Protein AF-A0A7E5VSE9-F1 (afdb_monomer_lite)

Radius of gyration: 26.85 Å; chains: 1; bounding box: 105×24×63 Å

Secondary structure (DSSP, 8-state):
------SHHHHHHHHHHHHHHHHHHHHHHHHHHHHHHHHHHHHHHHHHHHHHHHHHHHHHHHHHHHHHH--HHHHHHHIIIIIIHHHHHHHT-TTSTTTTTS-HHHHHHHHHHHHHHHHHHHHHHHHHHHHHH-S--SHHHHHHHHHHHHHHHHHHHHHHHHTT-HHHHHHHHHHHHHHHHHHHHHHHHHHTSHHHHHHH-HHHHHHHHHHHHHHHHHHHHHHHHHHHTT-

Structure (mmCIF, N/CA/C/O backbone):
data_AF-A0A7E5VSE9-F1
#
_entry.id   AF-A0A7E5VSE9-F1
#
loop_
_atom_site.group_PDB
_atom_site.id
_atom_site.type_symbol
_atom_site.label_atom_id
_atom_site.label_alt_id
_atom_site.label_comp_id
_atom_site.label_asym_id
_atom_site.label_entity_id
_atom_site.label_seq_id
_atom_site.pdbx_PDB_ins_code
_atom_site.Cartn_x
_atom_site.Cartn_y
_atom_site.Cartn_z
_atom_site.occupancy
_atom_site.B_iso_or_equiv
_atom_site.auth_seq_id
_atom_site.auth_comp_id
_atom_site.auth_asym_id
_atom_site.auth_atom_id
_atom_site.pdbx_PDB_model_num
ATOM 1 N N . MET A 1 1 ? 81.895 -3.259 -37.935 1.00 45.94 1 MET A N 1
ATOM 2 C CA . MET A 1 1 ? 80.778 -3.042 -38.880 1.00 45.94 1 MET A CA 1
ATOM 3 C C . MET A 1 1 ? 79.471 -3.304 -38.137 1.00 45.94 1 MET A C 1
ATOM 5 O O . MET A 1 1 ? 78.978 -4.419 -38.101 1.00 45.94 1 MET A O 1
ATOM 9 N N . PHE A 1 2 ? 79.001 -2.289 -37.413 1.00 57.91 2 PHE A N 1
ATOM 10 C CA . PHE A 1 2 ? 77.783 -2.307 -36.596 1.00 57.91 2 PHE A CA 1
ATOM 11 C C . PHE A 1 2 ? 76.708 -1.483 -37.316 1.00 57.91 2 PHE A C 1
ATOM 13 O O . PHE A 1 2 ? 77.057 -0.505 -37.970 1.00 57.91 2 PHE A O 1
ATOM 20 N N . ARG A 1 3 ? 75.431 -1.815 -37.078 1.00 57.34 3 ARG A N 1
ATOM 21 C CA . ARG A 1 3 ? 74.191 -1.164 -37.568 1.00 57.34 3 ARG A CA 1
ATOM 22 C C . ARG A 1 3 ? 73.660 -1.676 -38.906 1.00 57.34 3 ARG A C 1
ATOM 24 O O . ARG A 1 3 ? 73.905 -1.054 -39.922 1.00 57.34 3 ARG A O 1
ATOM 31 N N . VAL A 1 4 ? 72.781 -2.677 -38.849 1.00 53.53 4 VAL A N 1
ATOM 32 C CA . VAL A 1 4 ? 71.435 -2.599 -39.456 1.00 53.53 4 VAL A CA 1
ATOM 33 C C . VAL A 1 4 ? 70.508 -3.508 -38.645 1.00 53.53 4 VAL A C 1
ATOM 35 O O . VAL A 1 4 ? 70.163 -4.615 -39.034 1.00 53.53 4 VAL A O 1
ATOM 38 N N . LEU A 1 5 ? 70.104 -3.051 -37.468 1.00 60.00 5 LEU A N 1
ATOM 39 C CA . LEU A 1 5 ? 68.879 -3.539 -36.853 1.00 60.00 5 LEU A CA 1
ATOM 40 C C . LEU A 1 5 ? 68.049 -2.313 -36.516 1.00 60.00 5 LEU A C 1
ATOM 42 O O . LEU A 1 5 ? 68.580 -1.277 -36.121 1.00 60.00 5 LEU A O 1
ATOM 46 N N . ASN A 1 6 ? 66.737 -2.511 -36.570 1.00 65.81 6 ASN A N 1
ATOM 47 C CA . ASN A 1 6 ? 65.799 -1.830 -35.686 1.00 65.81 6 ASN A CA 1
ATOM 48 C C . ASN A 1 6 ? 65.055 -0.597 -36.227 1.00 65.81 6 ASN A C 1
ATOM 50 O O . ASN A 1 6 ? 65.011 0.445 -35.583 1.00 65.81 6 ASN A O 1
ATOM 54 N N . HIS A 1 7 ? 64.353 -0.750 -37.355 1.00 59.03 7 HIS A N 1
ATOM 55 C CA . HIS A 1 7 ? 63.239 0.157 -37.689 1.00 59.03 7 HIS A CA 1
ATOM 56 C C . HIS A 1 7 ? 61.867 -0.536 -37.781 1.00 59.03 7 HIS A C 1
ATOM 58 O O . HIS A 1 7 ? 60.826 0.120 -37.670 1.00 59.03 7 HIS A O 1
ATOM 64 N N . ARG A 1 8 ? 61.832 -1.865 -37.964 1.00 61.62 8 ARG A N 1
ATOM 65 C CA . ARG A 1 8 ? 60.593 -2.661 -37.861 1.00 61.62 8 ARG A CA 1
ATOM 66 C C . ARG A 1 8 ? 60.244 -2.987 -36.408 1.00 61.62 8 ARG A C 1
ATOM 68 O O . ARG A 1 8 ? 59.136 -2.670 -35.999 1.00 61.62 8 ARG A O 1
ATOM 75 N N . GLY A 1 9 ? 61.201 -3.486 -35.621 1.00 65.94 9 GLY A N 1
ATOM 76 C CA . GLY A 1 9 ? 60.973 -3.832 -34.210 1.00 65.94 9 GLY A CA 1
ATOM 77 C C . GLY A 1 9 ? 60.509 -2.643 -33.362 1.00 65.94 9 GLY A C 1
ATOM 78 O O . GLY A 1 9 ? 59.528 -2.745 -32.633 1.00 65.94 9 GLY A O 1
ATOM 79 N N . ARG A 1 10 ? 61.129 -1.466 -33.535 1.00 66.12 10 ARG A N 1
ATOM 80 C CA . ARG A 1 10 ? 60.744 -0.249 -32.798 1.00 66.12 10 ARG A CA 1
ATOM 81 C C . ARG A 1 10 ? 59.288 0.188 -33.058 1.00 66.12 10 ARG A C 1
ATOM 83 O O . ARG A 1 10 ? 58.597 0.572 -32.120 1.00 66.12 10 ARG A O 1
ATOM 90 N N . ARG A 1 11 ? 58.786 0.033 -34.293 1.00 69.25 11 ARG A N 1
ATOM 91 C CA . ARG A 1 11 ? 57.391 0.363 -34.654 1.00 69.25 11 ARG A CA 1
ATOM 92 C C . ARG A 1 11 ? 56.366 -0.607 -34.071 1.00 69.25 11 ARG A C 1
ATOM 94 O O . ARG A 1 11 ? 55.215 -0.231 -33.874 1.00 69.25 11 ARG A O 1
ATOM 101 N N . GLU A 1 12 ? 56.758 -1.847 -33.821 1.00 72.06 12 GLU A N 1
ATOM 102 C CA . GLU A 1 12 ? 55.875 -2.857 -33.242 1.00 72.06 12 GLU A CA 1
ATOM 103 C C . GLU A 1 12 ? 55.762 -2.687 -31.724 1.00 72.06 12 GLU A C 1
ATOM 105 O O . GLU A 1 12 ? 54.657 -2.686 -31.181 1.00 72.06 12 GLU A O 1
ATOM 110 N N . VAL A 1 13 ? 56.882 -2.387 -31.061 1.00 73.19 13 VAL A N 1
ATOM 111 C CA . VAL A 1 13 ? 56.915 -2.076 -29.625 1.00 73.19 13 VAL A CA 1
ATOM 112 C C . VAL A 1 13 ? 56.088 -0.826 -29.301 1.00 73.19 13 VAL A C 1
ATOM 114 O O . VAL A 1 13 ? 55.310 -0.842 -28.347 1.00 73.19 13 VAL A O 1
ATOM 117 N N . GLU A 1 14 ? 56.168 0.236 -30.108 1.00 71.62 14 GLU A N 1
ATOM 118 C CA . GLU A 1 14 ? 55.341 1.441 -29.914 1.00 71.62 14 GLU A CA 1
ATOM 119 C C . GLU A 1 14 ? 53.843 1.176 -30.120 1.00 71.62 14 GLU A C 1
ATOM 121 O O . GLU A 1 14 ? 53.012 1.720 -29.390 1.00 71.62 14 GLU A O 1
ATOM 126 N N . ARG A 1 15 ? 53.485 0.283 -31.051 1.00 72.75 15 ARG A N 1
ATOM 127 C CA . ARG A 1 15 ? 52.089 -0.088 -31.331 1.00 72.75 15 ARG A CA 1
ATOM 128 C C . ARG A 1 15 ? 51.476 -0.948 -30.221 1.00 72.75 15 ARG A C 1
ATOM 130 O O . ARG A 1 15 ? 50.290 -0.821 -29.924 1.00 72.75 15 ARG A O 1
ATOM 137 N N . VAL A 1 16 ? 52.275 -1.807 -29.588 1.00 71.19 16 VAL A N 1
ATOM 138 C CA . VAL A 1 16 ? 51.854 -2.580 -28.408 1.00 71.19 16 VAL A CA 1
ATOM 139 C C . VAL A 1 16 ? 51.744 -1.668 -27.185 1.00 71.19 16 VAL A C 1
ATOM 141 O O . VAL A 1 16 ? 50.762 -1.746 -26.445 1.00 71.19 16 VAL A O 1
ATOM 144 N N . ARG A 1 17 ? 52.693 -0.739 -27.007 1.00 69.62 17 ARG A N 1
ATOM 145 C CA . ARG A 1 17 ? 52.679 0.228 -25.901 1.00 69.62 17 ARG A CA 1
ATOM 146 C C . ARG A 1 17 ? 51.462 1.154 -25.957 1.00 69.62 17 ARG A C 1
ATOM 148 O O . ARG A 1 17 ? 50.850 1.372 -24.917 1.00 69.62 17 ARG A O 1
ATOM 155 N N . SER A 1 18 ? 51.073 1.629 -27.145 1.00 65.56 18 SER A N 1
ATOM 156 C CA . SER A 1 18 ? 49.895 2.494 -27.317 1.00 65.56 18 SER A CA 1
ATOM 157 C C . SER A 1 18 ? 48.564 1.767 -27.079 1.00 65.56 18 SER A C 1
ATOM 159 O O . SER A 1 18 ? 47.638 2.343 -26.505 1.00 65.56 18 SER A O 1
ATOM 161 N N . ARG A 1 19 ? 48.468 0.476 -27.436 1.00 62.44 19 ARG A N 1
ATOM 162 C CA . ARG A 1 19 ? 47.299 -0.361 -27.104 1.00 62.44 19 ARG A CA 1
ATOM 163 C C . ARG A 1 19 ? 47.186 -0.617 -25.603 1.00 62.44 19 ARG A C 1
ATOM 165 O O . ARG A 1 19 ? 46.092 -0.533 -25.051 1.00 62.44 19 ARG A O 1
ATOM 172 N N . LEU A 1 20 ? 48.308 -0.882 -24.935 1.00 56.84 20 LEU A N 1
ATOM 173 C CA . LEU A 1 20 ? 48.331 -1.117 -23.491 1.00 56.84 20 LEU A CA 1
ATOM 174 C C . LEU A 1 20 ? 48.032 0.156 -22.686 1.00 56.84 20 LEU A C 1
ATOM 176 O O . LEU A 1 20 ? 47.340 0.074 -21.672 1.00 56.84 20 LEU A O 1
ATOM 180 N N . SER A 1 21 ? 48.480 1.333 -23.138 1.00 58.09 21 SER A N 1
ATOM 181 C CA . SER A 1 21 ? 48.149 2.604 -22.477 1.00 58.09 21 SER A CA 1
ATOM 182 C C . SER A 1 21 ? 46.674 2.989 -22.641 1.00 58.09 21 SER A C 1
ATOM 184 O O . SER A 1 21 ? 46.074 3.474 -21.683 1.00 58.09 21 SER A O 1
ATOM 186 N N . GLY A 1 22 ? 46.056 2.701 -23.795 1.00 54.34 22 GLY A N 1
ATOM 187 C CA . GLY A 1 22 ? 44.609 2.877 -23.997 1.00 54.34 22 GLY A CA 1
ATOM 188 C C . GLY A 1 22 ? 43.754 1.931 -23.143 1.00 54.34 22 GLY A C 1
ATOM 189 O O . GLY A 1 22 ? 42.770 2.357 -22.539 1.00 54.34 22 GLY A O 1
ATOM 190 N N . PHE A 1 23 ? 44.166 0.666 -23.010 1.00 47.50 23 PHE A N 1
ATOM 191 C CA . PHE A 1 23 ? 43.466 -0.322 -22.178 1.00 47.50 23 PHE A CA 1
ATOM 192 C C . PHE A 1 23 ? 43.520 0.030 -20.680 1.00 47.50 23 PHE A C 1
ATOM 194 O O . PHE A 1 23 ? 42.552 -0.179 -19.950 1.00 47.50 23 PHE A O 1
ATOM 201 N N . ARG A 1 24 ? 44.628 0.628 -20.216 1.00 46.41 24 ARG A N 1
ATOM 202 C CA . ARG A 1 24 ? 44.789 1.025 -18.808 1.00 46.41 24 ARG A CA 1
ATOM 203 C C . ARG A 1 24 ? 43.873 2.182 -18.407 1.00 46.41 24 ARG A C 1
ATOM 205 O O . ARG A 1 24 ? 43.320 2.124 -17.320 1.00 46.41 24 ARG A O 1
ATOM 212 N N . LEU A 1 25 ? 43.677 3.178 -19.275 1.00 52.62 25 LEU A N 1
ATOM 213 C CA . LEU A 1 25 ? 42.812 4.341 -19.006 1.00 52.62 25 LEU A CA 1
ATOM 214 C C . LEU A 1 25 ? 41.307 4.018 -19.117 1.00 52.62 25 LEU A C 1
ATOM 216 O O . LEU A 1 25 ? 40.493 4.581 -18.382 1.00 52.62 25 LEU A O 1
ATOM 220 N N . SER A 1 26 ? 40.932 3.067 -19.982 1.00 50.22 26 SER A N 1
ATOM 221 C CA . SER A 1 26 ? 39.554 2.556 -20.065 1.00 50.22 26 SER A CA 1
ATOM 222 C C . SER A 1 26 ? 39.143 1.778 -18.809 1.00 50.22 26 SER A C 1
ATOM 224 O O . SER A 1 26 ? 37.997 1.867 -18.374 1.00 50.22 26 SER A O 1
ATOM 226 N N . ASN A 1 27 ? 40.071 1.036 -18.195 1.00 46.19 27 ASN A N 1
ATOM 227 C CA . ASN A 1 27 ? 39.761 0.241 -17.007 1.00 46.19 27 ASN A CA 1
ATOM 228 C C . ASN A 1 27 ? 39.652 1.086 -15.731 1.00 46.19 27 ASN A C 1
ATOM 230 O O . ASN A 1 27 ? 38.774 0.808 -14.920 1.00 46.19 27 ASN A O 1
ATOM 234 N N . SER A 1 28 ? 40.463 2.135 -15.544 1.00 48.34 28 SER A N 1
ATOM 235 C CA . SER A 1 28 ? 40.342 2.997 -14.353 1.00 48.34 28 SER A CA 1
ATOM 236 C C . SER A 1 28 ? 39.002 3.733 -14.321 1.00 48.34 28 SER A C 1
ATOM 238 O O . SER A 1 28 ? 38.336 3.735 -13.291 1.00 48.34 28 SER A O 1
ATOM 240 N N . SER A 1 29 ? 38.555 4.269 -15.462 1.00 52.03 29 SER A N 1
ATOM 241 C CA . SER A 1 29 ? 37.250 4.939 -15.565 1.00 52.03 29 SER A CA 1
ATOM 242 C C . SER A 1 29 ? 36.064 3.972 -15.436 1.00 52.03 29 SER A C 1
ATOM 244 O O . SER A 1 29 ? 35.052 4.334 -14.838 1.00 52.03 29 SER A O 1
ATOM 246 N N . GLN A 1 30 ? 36.173 2.720 -15.905 1.00 49.97 30 GLN A N 1
ATOM 247 C CA . GLN A 1 30 ? 35.151 1.695 -15.640 1.00 49.97 30 GLN A CA 1
ATOM 248 C C . GLN A 1 30 ? 35.092 1.269 -14.167 1.00 49.97 30 GLN A C 1
ATOM 250 O O . GLN A 1 30 ? 33.995 1.051 -13.653 1.00 49.97 30 GLN A O 1
ATOM 255 N N . ILE A 1 31 ? 36.233 1.164 -13.480 1.00 53.84 31 ILE A N 1
ATOM 256 C CA . ILE A 1 31 ? 36.288 0.776 -12.062 1.00 53.84 31 ILE A CA 1
ATOM 257 C C . ILE A 1 31 ? 35.715 1.891 -11.172 1.00 53.84 31 ILE A C 1
ATOM 259 O O . ILE A 1 31 ? 34.904 1.610 -10.289 1.00 53.84 31 ILE A O 1
ATOM 263 N N . GLU A 1 32 ? 36.030 3.157 -11.446 1.00 54.38 32 GLU A N 1
ATOM 264 C CA . GLU A 1 32 ? 35.496 4.304 -10.692 1.00 54.38 32 GLU A CA 1
ATOM 265 C C . GLU A 1 32 ? 33.976 4.478 -10.895 1.00 54.38 32 GLU A C 1
ATOM 267 O O . GLU A 1 32 ? 33.222 4.738 -9.951 1.00 54.38 32 GLU A O 1
ATOM 272 N N . ASN A 1 33 ? 33.489 4.210 -12.112 1.00 59.44 33 ASN A N 1
ATOM 273 C CA . ASN A 1 33 ? 32.057 4.187 -12.422 1.00 59.44 33 ASN A CA 1
ATOM 274 C C . ASN A 1 33 ? 31.351 2.945 -11.827 1.00 59.44 33 ASN A C 1
ATOM 276 O O . ASN A 1 33 ? 30.169 2.996 -11.485 1.00 59.44 33 ASN A O 1
ATOM 280 N N . SER A 1 34 ? 32.076 1.834 -11.627 1.00 65.44 34 SER A N 1
ATOM 281 C CA . SER A 1 34 ? 31.538 0.629 -10.977 1.00 65.44 34 SER A CA 1
ATOM 282 C C . SER A 1 34 ? 31.297 0.823 -9.477 1.00 65.44 34 SER A C 1
ATOM 284 O O . SER A 1 34 ? 30.274 0.367 -8.966 1.00 65.44 34 SER A O 1
ATOM 286 N N . GLY A 1 35 ? 32.175 1.563 -8.784 1.00 74.94 35 GLY A N 1
ATOM 287 C CA . GLY A 1 35 ? 32.043 1.837 -7.351 1.00 74.94 35 GLY A CA 1
ATOM 288 C C . GLY A 1 35 ? 30.824 2.704 -7.033 1.00 74.94 35 GLY A C 1
ATOM 289 O O . GLY A 1 35 ? 29.982 2.331 -6.217 1.00 74.94 35 GLY A O 1
ATOM 290 N N . THR A 1 36 ? 30.664 3.829 -7.733 1.00 78.75 36 THR A N 1
ATOM 291 C CA . THR A 1 36 ? 29.507 4.727 -7.546 1.00 78.75 36 THR A CA 1
ATOM 292 C C . THR A 1 36 ? 28.179 4.050 -7.910 1.00 78.75 36 THR A C 1
ATOM 294 O O . THR A 1 36 ? 27.180 4.205 -7.199 1.00 78.75 36 THR A O 1
ATOM 297 N N . PHE A 1 37 ? 28.163 3.229 -8.966 1.00 79.69 37 PHE A N 1
ATOM 298 C CA . PHE A 1 37 ? 27.007 2.407 -9.324 1.00 79.69 37 PHE A CA 1
ATOM 299 C C . PHE A 1 37 ? 26.685 1.350 -8.256 1.00 79.69 37 PHE A C 1
ATOM 301 O O . PHE A 1 37 ? 25.507 1.135 -7.941 1.00 79.69 37 PHE A O 1
ATOM 308 N N . TYR A 1 38 ? 27.711 0.724 -7.673 1.00 83.00 38 TYR A N 1
ATOM 309 C CA . TYR A 1 38 ? 27.574 -0.268 -6.608 1.00 83.00 38 TYR A CA 1
ATOM 310 C C . TYR A 1 38 ? 26.954 0.338 -5.345 1.00 83.00 38 TYR A C 1
ATOM 312 O O . TYR A 1 38 ? 25.909 -0.142 -4.904 1.00 83.00 38 TYR A O 1
ATOM 320 N N . TYR A 1 39 ? 27.508 1.438 -4.819 1.00 85.94 39 TYR A N 1
ATOM 321 C CA . TYR A 1 39 ? 26.971 2.101 -3.622 1.00 85.94 39 TYR A CA 1
ATOM 322 C C . TYR A 1 39 ? 25.525 2.560 -3.813 1.00 85.94 39 TYR A C 1
ATOM 324 O O . TYR A 1 39 ? 24.691 2.357 -2.930 1.00 85.94 39 TYR A O 1
ATOM 332 N N . ARG A 1 40 ? 25.189 3.115 -4.986 1.00 81.94 4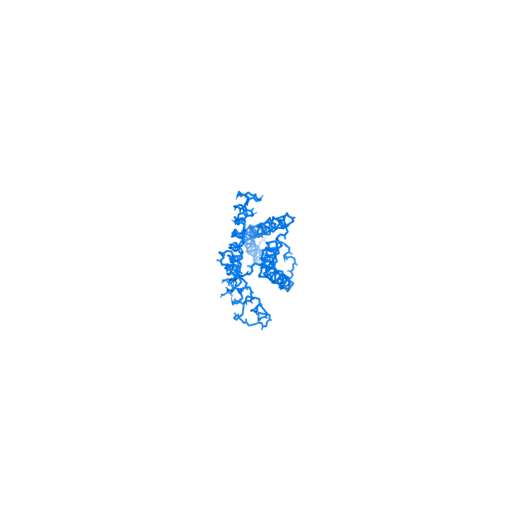0 ARG A N 1
ATOM 333 C CA . ARG A 1 40 ? 23.809 3.512 -5.299 1.00 81.94 40 ARG A CA 1
ATOM 334 C C . ARG A 1 40 ? 22.863 2.313 -5.319 1.00 81.94 40 ARG A C 1
ATOM 336 O O . ARG A 1 40 ? 21.764 2.392 -4.781 1.00 81.94 40 ARG A O 1
ATOM 343 N N . THR A 1 41 ? 23.278 1.206 -5.931 1.00 81.88 41 THR A N 1
ATOM 344 C CA . THR A 1 41 ? 22.462 -0.016 -6.005 1.00 81.88 41 THR A CA 1
ATOM 345 C C . THR A 1 41 ? 22.267 -0.633 -4.624 1.00 81.88 41 THR A C 1
ATOM 347 O O . THR A 1 41 ? 21.142 -0.997 -4.279 1.00 81.88 41 THR A O 1
ATOM 350 N N . LEU A 1 42 ? 23.326 -0.685 -3.813 1.00 86.25 42 LEU A N 1
ATOM 351 C CA . LEU A 1 42 ? 23.274 -1.150 -2.429 1.00 86.25 42 LEU A CA 1
ATOM 352 C C . LEU A 1 42 ? 22.324 -0.286 -1.592 1.00 86.25 42 LEU A C 1
ATOM 354 O O . LEU A 1 42 ? 21.428 -0.812 -0.937 1.00 86.25 42 LEU A O 1
ATOM 358 N N . PHE A 1 43 ? 22.456 1.038 -1.680 1.00 87.62 43 PHE A N 1
ATOM 359 C CA . PHE A 1 43 ? 21.594 1.974 -0.966 1.00 87.62 43 PHE A CA 1
ATOM 360 C C . PHE A 1 43 ? 20.123 1.845 -1.384 1.00 87.62 43 PHE A C 1
ATOM 362 O O . PHE A 1 43 ? 19.247 1.749 -0.529 1.00 87.62 43 PHE A O 1
ATOM 369 N N . CYS A 1 44 ? 19.835 1.753 -2.688 1.00 85.06 44 CYS A N 1
ATOM 370 C CA . CYS A 1 44 ? 18.475 1.492 -3.165 1.00 85.06 44 CYS A CA 1
ATOM 371 C C . CYS A 1 44 ? 17.936 0.135 -2.687 1.00 85.06 44 CYS A C 1
ATOM 373 O O . CYS A 1 44 ? 16.743 0.031 -2.407 1.00 85.06 44 CYS A O 1
ATOM 375 N N . SER A 1 45 ? 18.794 -0.884 -2.581 1.00 84.31 45 SER A N 1
ATOM 376 C CA . SER A 1 45 ? 18.420 -2.214 -2.080 1.00 84.31 45 SER A CA 1
ATOM 377 C C . SER A 1 45 ? 18.008 -2.155 -0.616 1.00 84.31 45 SER A C 1
ATOM 379 O O . SER A 1 45 ? 16.906 -2.587 -0.280 1.00 84.31 45 SER A O 1
ATOM 381 N N . ILE A 1 46 ? 18.824 -1.512 0.223 1.00 87.25 46 ILE A N 1
ATOM 382 C CA . ILE A 1 46 ? 18.518 -1.276 1.640 1.00 87.25 46 ILE A CA 1
ATOM 383 C C . ILE A 1 46 ? 17.216 -0.476 1.782 1.00 87.25 46 ILE A C 1
ATOM 385 O O . ILE A 1 46 ? 16.303 -0.903 2.487 1.00 87.25 46 ILE A O 1
ATOM 389 N N . LEU A 1 47 ? 17.083 0.639 1.052 1.00 86.44 47 LEU A N 1
ATOM 390 C CA . LEU A 1 47 ? 15.871 1.462 1.084 1.00 86.44 47 LEU A CA 1
ATOM 391 C C . LEU A 1 47 ? 14.617 0.701 0.651 1.00 86.44 47 LEU A C 1
ATOM 393 O O . LEU A 1 47 ? 13.546 0.950 1.193 1.00 86.44 47 LEU A O 1
ATOM 397 N N . SER A 1 48 ? 14.730 -0.230 -0.297 1.00 86.12 48 SER A N 1
ATOM 398 C CA . SER A 1 48 ? 13.589 -1.031 -0.750 1.00 86.12 48 SER A CA 1
ATOM 399 C C . SER A 1 48 ? 13.164 -2.128 0.230 1.00 86.12 48 SER A C 1
ATOM 401 O O . SER A 1 48 ? 12.022 -2.571 0.156 1.00 86.12 48 SER A O 1
ATOM 403 N N . GLY A 1 49 ? 14.041 -2.533 1.157 1.00 90.06 49 GLY A N 1
ATOM 404 C CA . GLY A 1 49 ? 13.720 -3.511 2.201 1.00 90.06 49 GLY A CA 1
ATOM 405 C C . GLY A 1 49 ? 12.897 -2.930 3.356 1.00 90.06 49 GLY A C 1
ATOM 406 O O . GLY A 1 49 ? 12.072 -3.634 3.936 1.00 90.06 49 GLY A O 1
ATOM 407 N N . PHE A 1 50 ? 13.067 -1.638 3.6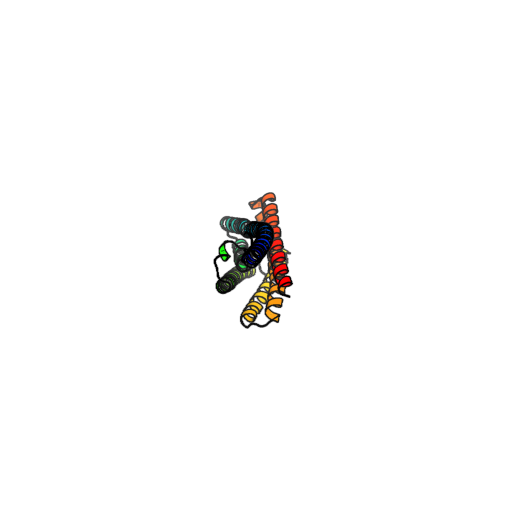65 1.00 93.25 50 PHE A N 1
ATOM 408 C CA . PHE A 1 50 ? 12.319 -0.967 4.738 1.00 93.25 50 PHE A CA 1
ATOM 409 C C . PHE A 1 50 ? 10.793 -0.993 4.548 1.00 93.25 50 PHE A C 1
ATOM 411 O O . PHE A 1 50 ? 10.103 -1.300 5.519 1.00 93.25 50 PHE A O 1
ATOM 418 N N . PRO A 1 51 ? 10.235 -0.737 3.344 1.00 94.62 51 PRO A N 1
ATOM 419 C CA . PRO A 1 51 ? 8.811 -0.904 3.086 1.00 94.62 51 PRO A CA 1
ATOM 420 C C . PRO A 1 51 ? 8.246 -2.241 3.551 1.00 94.62 51 PRO A C 1
ATOM 422 O O . PRO A 1 51 ? 7.296 -2.234 4.324 1.00 94.62 51 PRO A O 1
ATOM 425 N N . SER A 1 52 ? 8.841 -3.371 3.160 1.00 94.56 52 SER A N 1
ATOM 426 C CA . SER A 1 52 ? 8.328 -4.696 3.535 1.00 94.56 52 SER A CA 1
ATOM 427 C C . SER A 1 52 ? 8.375 -4.933 5.048 1.00 94.56 52 SER A C 1
ATOM 429 O O . SER A 1 52 ? 7.442 -5.507 5.607 1.00 94.56 52 SER A O 1
ATOM 431 N N . LEU A 1 53 ? 9.407 -4.431 5.738 1.00 96.50 53 LEU A N 1
ATOM 432 C CA . LEU A 1 53 ? 9.490 -4.483 7.205 1.00 96.50 53 LEU A CA 1
ATOM 433 C C . LEU A 1 53 ? 8.371 -3.672 7.874 1.00 96.50 53 LEU A C 1
ATOM 435 O O . LEU A 1 53 ? 7.693 -4.162 8.777 1.00 96.50 53 LEU A O 1
ATOM 439 N N . PHE A 1 54 ? 8.158 -2.439 7.419 1.00 97.81 54 PHE A N 1
ATOM 440 C CA . PHE A 1 54 ? 7.147 -1.536 7.968 1.00 97.81 54 PHE A CA 1
ATOM 441 C C . PHE A 1 54 ? 5.717 -1.987 7.657 1.00 97.81 54 PHE A C 1
ATOM 443 O O . PHE A 1 54 ? 4.850 -1.913 8.528 1.00 97.81 54 PHE A O 1
ATOM 450 N N . ILE A 1 55 ? 5.483 -2.529 6.459 1.00 97.56 55 ILE A N 1
ATOM 451 C CA . ILE A 1 55 ? 4.235 -3.209 6.093 1.00 97.56 55 ILE A CA 1
ATOM 452 C C . ILE A 1 55 ? 3.986 -4.370 7.054 1.00 97.56 55 ILE A C 1
ATOM 454 O O . ILE A 1 55 ? 2.900 -4.462 7.621 1.00 97.56 55 ILE A O 1
ATOM 458 N N . GLY A 1 56 ? 4.997 -5.216 7.282 1.00 97.69 56 GLY A N 1
ATOM 459 C CA . GLY A 1 56 ? 4.916 -6.335 8.216 1.00 97.69 56 GLY A CA 1
ATOM 460 C C . GLY A 1 56 ? 4.519 -5.889 9.622 1.00 97.69 56 GLY A C 1
ATOM 461 O O . GLY A 1 56 ? 3.587 -6.449 10.191 1.00 97.69 56 GLY A O 1
ATOM 462 N N . ALA A 1 57 ? 5.151 -4.838 10.154 1.00 98.19 57 ALA A N 1
ATOM 463 C CA . ALA A 1 57 ? 4.805 -4.288 11.464 1.00 98.19 57 ALA A CA 1
ATOM 464 C C . ALA A 1 57 ? 3.331 -3.841 11.534 1.00 98.19 57 ALA A C 1
ATOM 466 O O . ALA A 1 57 ? 2.595 -4.298 12.406 1.00 98.19 57 ALA A O 1
ATOM 467 N N . VAL A 1 58 ? 2.873 -3.021 10.581 1.00 98.38 58 VAL A N 1
ATOM 468 C CA . VAL A 1 58 ? 1.484 -2.523 10.540 1.00 98.38 58 VAL A CA 1
ATOM 469 C C . VAL A 1 58 ? 0.485 -3.675 10.404 1.00 98.38 58 VAL A C 1
ATOM 471 O O . VAL A 1 58 ? -0.479 -3.763 11.168 1.00 98.38 58 VAL A O 1
ATOM 474 N N . VAL A 1 59 ? 0.726 -4.596 9.469 1.00 98.25 59 VAL A N 1
ATOM 475 C CA . VAL A 1 59 ? -0.164 -5.732 9.200 1.00 98.25 59 VAL A CA 1
ATOM 476 C C . VAL A 1 59 ? -0.241 -6.654 10.413 1.00 98.25 59 VAL A C 1
ATOM 478 O O . VAL A 1 59 ? -1.344 -6.948 10.875 1.00 98.25 59 VAL A O 1
ATOM 481 N N . MET A 1 60 ? 0.895 -7.047 10.993 1.00 98.31 60 MET A N 1
ATOM 482 C CA . MET A 1 60 ? 0.910 -7.938 12.155 1.00 98.31 60 MET A CA 1
ATOM 483 C C . MET A 1 60 ? 0.235 -7.304 13.373 1.00 98.31 60 MET A C 1
ATOM 485 O O . MET A 1 60 ? -0.512 -7.995 14.067 1.00 98.31 60 MET A O 1
ATOM 489 N N . THR A 1 61 ? 0.393 -5.994 13.606 1.00 98.00 61 THR A N 1
ATOM 490 C CA . THR A 1 61 ? -0.333 -5.315 14.690 1.00 98.00 61 THR A CA 1
ATOM 491 C C . THR A 1 61 ? -1.845 -5.302 14.445 1.00 98.00 61 THR A C 1
ATOM 493 O O . THR A 1 61 ? -2.609 -5.591 15.365 1.00 98.00 61 THR A O 1
ATOM 496 N N . THR A 1 62 ? -2.309 -5.039 13.217 1.00 97.56 62 THR A N 1
ATOM 497 C CA . THR A 1 62 ? -3.756 -5.092 12.913 1.00 97.56 62 THR A CA 1
ATOM 498 C C . THR A 1 62 ? -4.339 -6.504 13.011 1.00 97.56 62 THR A C 1
ATOM 500 O O . THR A 1 62 ? -5.476 -6.671 13.453 1.00 97.56 62 THR A O 1
ATOM 503 N N . VAL A 1 63 ? -3.561 -7.536 12.674 1.00 97.75 63 VAL A N 1
ATOM 504 C CA . VAL A 1 63 ? -3.943 -8.944 12.863 1.00 97.75 63 VAL A CA 1
ATOM 505 C C . VAL A 1 63 ? -4.005 -9.301 14.352 1.00 97.75 63 VAL A C 1
ATOM 507 O O . VAL A 1 63 ? -4.964 -9.937 14.788 1.00 97.75 63 VAL A O 1
ATOM 510 N N . ALA A 1 64 ? -3.047 -8.841 15.162 1.00 98.00 64 ALA A N 1
ATOM 511 C CA . ALA A 1 64 ? -3.092 -9.012 16.615 1.00 98.00 64 ALA A CA 1
ATOM 512 C C . ALA A 1 64 ? -4.329 -8.332 17.232 1.00 98.00 64 ALA A C 1
ATOM 514 O O . ALA A 1 64 ? -5.018 -8.927 18.064 1.00 98.00 64 ALA A O 1
ATOM 515 N N . TYR A 1 65 ? -4.670 -7.125 16.765 1.00 96.81 65 TYR A N 1
ATOM 516 C CA . TYR A 1 65 ? -5.901 -6.434 17.158 1.00 96.81 65 TYR A CA 1
ATOM 517 C C . TYR A 1 65 ? -7.161 -7.236 16.802 1.00 96.81 65 TYR A C 1
ATOM 519 O O . TYR A 1 65 ? -8.105 -7.309 17.597 1.00 96.81 65 TYR A O 1
ATOM 527 N N . TYR A 1 66 ? -7.176 -7.880 15.632 1.00 96.31 66 TYR A N 1
ATOM 528 C CA . TYR A 1 66 ? -8.269 -8.765 15.238 1.00 96.31 66 TYR A CA 1
ATOM 529 C C . TYR A 1 66 ? -8.425 -9.949 16.195 1.00 96.31 66 TYR A C 1
ATOM 531 O O . TYR A 1 66 ? -9.537 -10.186 16.660 1.00 96.31 66 TYR A O 1
ATOM 539 N N . PHE A 1 67 ? -7.341 -10.642 16.556 1.00 96.12 67 PHE A N 1
ATOM 540 C CA . PHE A 1 67 ? -7.419 -11.748 17.517 1.00 96.12 67 PHE A CA 1
ATOM 541 C C . PHE A 1 67 ? -7.949 -11.309 18.887 1.00 96.12 67 PHE A C 1
ATOM 543 O O . PHE A 1 67 ? -8.623 -12.085 19.560 1.00 96.12 67 PHE A O 1
ATOM 550 N N . LYS A 1 68 ? -7.697 -10.057 19.289 1.00 95.12 68 LYS A N 1
ATOM 551 C CA . LYS A 1 68 ? -8.209 -9.508 20.549 1.00 95.12 68 LYS A CA 1
ATOM 552 C C . LYS A 1 68 ? -9.693 -9.130 20.497 1.00 95.12 68 LYS A C 1
ATOM 554 O O . LYS A 1 68 ? -10.388 -9.308 21.493 1.00 95.12 68 LYS A O 1
ATOM 559 N N . THR A 1 69 ? -10.164 -8.562 19.387 1.00 94.56 69 THR A N 1
ATOM 560 C CA . THR A 1 69 ? -11.490 -7.910 19.311 1.00 94.56 69 THR A CA 1
AT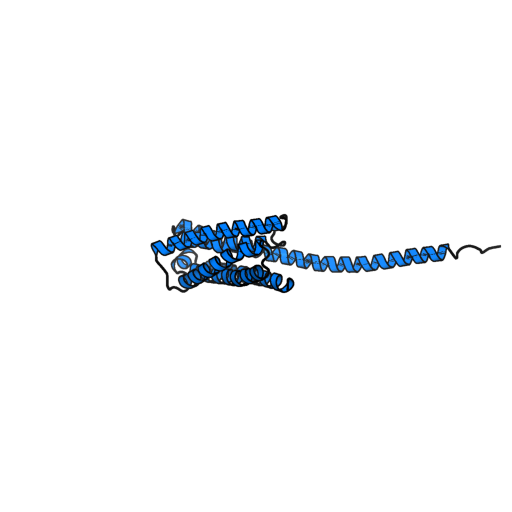OM 561 C C . THR A 1 69 ? -12.517 -8.642 18.451 1.00 94.56 69 THR A C 1
ATOM 563 O O . THR A 1 69 ? -13.700 -8.316 18.506 1.00 94.56 69 THR A O 1
ATOM 566 N N . GLY A 1 70 ? -12.089 -9.578 17.602 1.00 92.44 70 GLY A N 1
ATOM 567 C CA . GLY A 1 70 ? -12.932 -10.214 16.587 1.00 92.44 70 GLY A CA 1
ATOM 568 C C . GLY A 1 70 ? -13.352 -9.287 15.436 1.00 92.44 70 GLY A C 1
ATOM 569 O O . GLY A 1 70 ? -14.129 -9.694 14.568 1.00 92.44 70 GLY A O 1
ATOM 570 N N . LYS A 1 71 ? -12.851 -8.041 15.379 1.00 89.06 71 LYS A N 1
ATOM 571 C CA . LYS A 1 71 ? -13.177 -7.069 14.320 1.00 89.06 71 LYS A CA 1
ATOM 572 C C . LYS A 1 71 ? -12.384 -7.359 13.038 1.00 89.06 71 LYS A C 1
ATOM 574 O O . LYS A 1 71 ? -11.365 -6.731 12.759 1.00 89.06 71 LYS A O 1
ATOM 579 N N . GLY A 1 72 ? -12.866 -8.320 12.244 1.00 91.81 72 GLY A N 1
ATOM 580 C CA . GLY A 1 72 ? -12.184 -8.821 11.038 1.00 91.81 72 GLY A CA 1
ATOM 581 C C . GLY A 1 72 ? -11.906 -7.776 9.955 1.00 91.81 72 GLY A C 1
ATOM 582 O O . GLY A 1 72 ? -10.893 -7.877 9.268 1.00 91.81 72 GLY A O 1
ATOM 583 N N . HIS A 1 73 ? -12.748 -6.744 9.833 1.00 94.44 73 HIS A N 1
ATOM 584 C CA . HIS A 1 73 ? -12.609 -5.706 8.804 1.00 94.44 73 HIS A CA 1
ATOM 585 C C . HIS A 1 73 ? -11.226 -5.040 8.815 1.00 94.44 73 HIS A C 1
ATOM 587 O O . HIS A 1 73 ? -10.595 -4.931 7.767 1.00 94.44 73 HIS A O 1
ATOM 593 N N . ALA A 1 74 ? -10.736 -4.638 9.994 1.00 94.38 74 ALA A N 1
ATOM 594 C CA . ALA A 1 74 ? -9.468 -3.922 10.111 1.00 94.38 74 ALA A CA 1
ATOM 595 C C . ALA A 1 74 ? -8.290 -4.775 9.614 1.00 94.38 74 ALA A C 1
ATOM 597 O O . ALA A 1 74 ? -7.515 -4.322 8.772 1.00 94.38 74 ALA A O 1
ATOM 598 N N . ALA A 1 75 ? -8.190 -6.024 10.076 1.00 96.56 75 ALA A N 1
ATOM 599 C CA . ALA A 1 75 ? -7.124 -6.931 9.659 1.00 96.56 75 ALA A CA 1
ATOM 600 C C . ALA A 1 75 ? -7.228 -7.301 8.175 1.00 96.56 75 ALA A C 1
ATOM 602 O O . ALA A 1 75 ? -6.245 -7.188 7.449 1.00 96.56 75 ALA A O 1
ATOM 603 N N . ILE A 1 76 ? -8.415 -7.687 7.697 1.00 97.25 76 ILE A N 1
ATOM 604 C CA . ILE A 1 76 ? -8.604 -8.146 6.314 1.00 97.25 76 ILE A CA 1
ATOM 605 C C . ILE A 1 76 ? -8.325 -7.017 5.319 1.00 97.25 76 ILE A C 1
ATOM 607 O O . ILE A 1 76 ? -7.592 -7.230 4.356 1.00 97.25 76 ILE A O 1
ATOM 611 N N . CYS A 1 77 ? -8.851 -5.811 5.555 1.00 97.25 77 CYS A N 1
ATOM 612 C CA . CYS A 1 77 ? -8.606 -4.667 4.674 1.00 97.25 77 CYS A CA 1
ATOM 613 C C . CYS A 1 77 ? -7.144 -4.205 4.723 1.00 97.25 77 CYS A C 1
ATOM 615 O O . CYS A 1 77 ? -6.597 -3.823 3.689 1.00 97.25 77 CYS A O 1
ATOM 617 N N . THR A 1 78 ? -6.488 -4.276 5.886 1.00 97.94 78 THR A N 1
ATOM 618 C CA . THR A 1 78 ? -5.061 -3.931 5.999 1.00 97.94 78 THR A CA 1
ATOM 619 C C . THR A 1 78 ? -4.193 -4.954 5.268 1.00 97.94 78 THR A C 1
ATOM 621 O O . THR A 1 78 ? -3.338 -4.568 4.476 1.00 97.94 78 THR A O 1
ATOM 624 N N . VAL A 1 79 ? -4.450 -6.255 5.431 1.00 98.19 79 VAL A N 1
ATOM 625 C CA . VAL A 1 79 ? -3.771 -7.311 4.660 1.00 98.19 79 VAL A CA 1
ATOM 626 C C . VAL A 1 79 ? -4.026 -7.135 3.158 1.00 98.19 79 VAL A C 1
ATOM 628 O O . VAL A 1 79 ? -3.100 -7.199 2.354 1.00 98.19 79 VAL A O 1
ATOM 631 N N . ALA A 1 80 ? -5.262 -6.848 2.758 1.00 98.00 80 ALA A N 1
ATOM 632 C CA . ALA A 1 80 ? -5.610 -6.628 1.360 1.00 98.00 80 ALA A CA 1
ATOM 633 C C . ALA A 1 80 ? -4.822 -5.469 0.731 1.00 98.00 80 ALA A C 1
ATOM 635 O O . ALA A 1 80 ? -4.110 -5.656 -0.257 1.00 98.00 80 ALA A O 1
ATOM 636 N N . TYR A 1 81 ? -4.934 -4.273 1.312 1.00 98.06 81 TYR A N 1
ATOM 637 C CA . TYR A 1 81 ? -4.399 -3.059 0.704 1.00 98.06 81 TYR A CA 1
ATOM 638 C C . TYR A 1 81 ? -2.930 -2.802 1.006 1.00 98.06 81 TYR A C 1
ATOM 640 O O . TYR A 1 81 ? -2.261 -2.211 0.167 1.00 98.06 81 TYR A O 1
ATOM 648 N N . HIS A 1 82 ? -2.427 -3.212 2.169 1.00 98.00 82 HIS A N 1
ATOM 649 C CA . HIS A 1 82 ? -1.062 -2.891 2.594 1.00 98.00 82 HIS A CA 1
ATOM 650 C C . HIS A 1 82 ? -0.103 -4.062 2.498 1.00 98.00 82 HIS A C 1
ATOM 652 O O . HIS A 1 82 ? 1.071 -3.828 2.258 1.00 98.00 82 HIS A O 1
ATOM 658 N N . PHE A 1 83 ? -0.576 -5.306 2.600 1.00 98.06 83 PHE A N 1
ATOM 659 C CA . PHE A 1 83 ? 0.266 -6.461 2.292 1.00 98.06 83 PHE A CA 1
ATOM 660 C C . PHE A 1 83 ? 0.177 -6.810 0.806 1.00 98.06 83 PHE A C 1
ATOM 662 O O . PHE A 1 83 ? 1.121 -6.561 0.062 1.00 98.06 83 PHE A O 1
ATOM 669 N N . PHE A 1 84 ? -0.967 -7.314 0.334 1.00 98.31 84 PHE A N 1
ATOM 670 C CA . PHE A 1 84 ? -1.073 -7.846 -1.028 1.00 98.31 84 PHE A CA 1
ATOM 671 C C . PHE A 1 84 ? -0.861 -6.790 -2.115 1.00 98.31 84 PHE A C 1
ATOM 673 O O . PHE A 1 84 ? -0.030 -6.988 -2.998 1.00 98.31 84 PHE A O 1
ATOM 680 N N . VAL A 1 85 ? -1.577 -5.662 -2.064 1.00 97.44 85 VAL A N 1
ATOM 681 C CA . VAL A 1 85 ? -1.475 -4.629 -3.113 1.00 97.44 85 VAL A CA 1
ATOM 682 C C . VAL A 1 85 ? -0.096 -3.961 -3.118 1.00 97.44 85 VAL A C 1
ATOM 684 O O . VAL A 1 85 ? 0.472 -3.737 -4.190 1.00 97.44 85 VAL A O 1
ATOM 687 N N . VAL A 1 86 ? 0.488 -3.676 -1.952 1.00 97.50 86 VAL A N 1
ATOM 688 C CA . VAL A 1 86 ? 1.812 -3.038 -1.888 1.00 97.50 86 VAL A CA 1
ATOM 689 C C . VAL A 1 86 ? 2.918 -4.004 -2.308 1.00 97.50 86 VAL A C 1
ATOM 691 O O . VAL A 1 86 ? 3.753 -3.635 -3.137 1.00 97.50 86 VAL A O 1
ATOM 694 N N . GLU A 1 87 ? 2.893 -5.259 -1.847 1.00 97.31 87 GLU A N 1
ATOM 695 C CA . GLU A 1 87 ? 3.829 -6.289 -2.318 1.00 97.31 87 GLU A CA 1
ATOM 696 C C . GLU A 1 87 ? 3.639 -6.585 -3.811 1.00 97.31 87 GLU A C 1
ATOM 698 O O . GLU A 1 87 ? 4.616 -6.831 -4.520 1.00 97.31 87 GLU A O 1
ATOM 703 N N . ALA A 1 88 ? 2.421 -6.459 -4.351 1.00 97.06 88 ALA A N 1
ATOM 704 C CA . ALA A 1 88 ? 2.209 -6.523 -5.793 1.00 97.06 88 ALA A CA 1
ATOM 705 C C . ALA A 1 88 ? 2.989 -5.419 -6.518 1.00 97.06 88 ALA A C 1
ATOM 707 O O . ALA A 1 88 ? 3.646 -5.693 -7.526 1.00 97.06 88 ALA A O 1
ATOM 708 N N . ILE A 1 89 ? 2.961 -4.176 -6.027 1.00 96.06 89 ILE A N 1
ATOM 709 C CA . ILE A 1 89 ? 3.723 -3.060 -6.614 1.00 96.06 89 ILE A CA 1
ATOM 710 C C . ILE A 1 89 ? 5.233 -3.309 -6.470 1.00 96.06 89 ILE A C 1
ATOM 712 O O . ILE A 1 89 ? 5.980 -3.179 -7.448 1.00 96.06 89 ILE A O 1
ATOM 716 N N . LEU A 1 90 ? 5.689 -3.726 -5.285 1.00 94.88 90 LEU A N 1
ATOM 717 C CA . LEU A 1 90 ? 7.100 -4.010 -5.004 1.00 94.88 90 LEU A CA 1
ATOM 718 C C . LEU A 1 90 ? 7.639 -5.191 -5.822 1.00 94.88 90 LEU A C 1
ATOM 720 O O . LEU A 1 90 ? 8.792 -5.146 -6.259 1.00 94.88 90 LEU A O 1
ATOM 724 N N . SER A 1 91 ? 6.814 -6.197 -6.127 1.00 95.88 91 SER A N 1
ATOM 725 C CA . SER A 1 91 ? 7.188 -7.355 -6.957 1.00 95.88 91 SER A CA 1
ATOM 726 C C . SER A 1 91 ? 7.638 -6.974 -8.373 1.00 95.88 91 SER A C 1
ATOM 728 O O . SER A 1 91 ? 8.377 -7.718 -9.017 1.00 95.88 91 SER A O 1
ATOM 730 N N . LEU A 1 92 ? 7.252 -5.791 -8.871 1.00 93.56 92 LEU A N 1
ATOM 731 C CA . LEU A 1 92 ? 7.696 -5.277 -10.170 1.00 93.56 92 LEU A CA 1
ATOM 732 C C . LEU A 1 92 ? 9.097 -4.644 -10.121 1.00 93.56 92 LEU A C 1
ATOM 734 O O . LEU A 1 92 ? 9.696 -4.391 -11.172 1.00 93.56 92 LEU A O 1
ATOM 738 N N . SER A 1 93 ? 9.634 -4.372 -8.929 1.00 90.56 93 SER A N 1
ATOM 739 C CA . SER A 1 93 ? 10.967 -3.801 -8.739 1.00 90.56 93 SER A CA 1
ATOM 740 C C . SER A 1 93 ? 12.046 -4.882 -8.757 1.00 90.56 93 SER A C 1
ATOM 742 O O . SER A 1 93 ? 11.963 -5.849 -8.014 1.00 90.56 93 SER A O 1
ATOM 744 N N . TYR A 1 94 ? 13.106 -4.691 -9.550 1.00 87.75 94 TYR A N 1
ATOM 745 C CA . TYR A 1 94 ? 14.272 -5.594 -9.550 1.00 87.75 94 TYR A CA 1
ATOM 746 C C . TYR A 1 94 ? 15.119 -5.486 -8.274 1.00 87.75 94 TYR A C 1
ATOM 748 O O . TYR A 1 94 ? 15.990 -6.310 -8.045 1.00 87.75 94 TYR A O 1
ATOM 756 N N . ILE A 1 95 ? 14.891 -4.420 -7.505 1.00 85.88 95 ILE A N 1
ATOM 757 C CA . ILE A 1 95 ? 15.609 -4.097 -6.274 1.00 85.88 95 ILE A CA 1
ATOM 758 C C . ILE A 1 95 ? 14.963 -4.807 -5.071 1.00 85.88 95 ILE A C 1
ATOM 760 O O . ILE A 1 95 ? 15.598 -4.991 -4.041 1.00 85.88 95 ILE A O 1
ATOM 764 N N . ASN A 1 96 ? 13.701 -5.230 -5.211 1.00 88.81 96 ASN A N 1
ATOM 765 C CA . ASN A 1 96 ? 12.989 -5.927 -4.153 1.00 88.81 96 ASN A CA 1
ATOM 766 C C . ASN A 1 96 ? 13.571 -7.337 -3.970 1.00 88.81 96 ASN A C 1
ATOM 768 O O . ASN A 1 96 ? 13.513 -8.148 -4.896 1.00 88.81 96 ASN A O 1
ATOM 772 N N . GLY A 1 97 ? 14.102 -7.623 -2.778 1.00 88.00 97 GLY A N 1
ATOM 773 C CA . GLY A 1 97 ? 14.958 -8.783 -2.511 1.00 88.00 97 GLY A CA 1
ATOM 774 C C . GLY A 1 97 ? 14.372 -10.123 -2.957 1.00 88.00 97 GLY A C 1
ATOM 775 O O . GLY A 1 97 ? 15.066 -10.906 -3.604 1.00 88.00 97 GLY A O 1
ATOM 776 N N . TRP A 1 98 ? 13.084 -10.366 -2.690 1.00 91.50 98 TRP A N 1
ATOM 777 C CA . TRP A 1 98 ? 12.428 -11.623 -3.070 1.00 91.50 98 TRP A CA 1
ATOM 778 C C . TRP A 1 98 ? 12.067 -11.698 -4.563 1.00 91.50 98 TRP A C 1
ATOM 780 O O . TRP A 1 98 ? 11.949 -12.789 -5.121 1.00 91.50 98 TRP A O 1
ATOM 790 N N . ALA A 1 99 ? 11.931 -10.554 -5.240 1.00 91.19 99 ALA A N 1
ATOM 791 C CA . ALA A 1 99 ? 11.605 -10.479 -6.663 1.00 91.19 99 ALA A CA 1
ATOM 792 C C . ALA A 1 99 ? 12.848 -10.438 -7.573 1.00 91.19 99 ALA A C 1
ATOM 794 O O . ALA A 1 99 ? 12.728 -10.691 -8.776 1.00 91.19 99 ALA A O 1
ATOM 795 N N . THR A 1 100 ? 14.036 -10.159 -7.023 1.00 89.88 100 THR A N 1
ATOM 796 C CA . THR A 1 100 ? 15.327 -10.132 -7.733 1.00 89.88 100 THR A CA 1
ATOM 797 C C . THR A 1 100 ? 15.602 -11.377 -8.590 1.00 89.88 100 THR A C 1
ATOM 799 O O . THR A 1 100 ? 15.928 -11.202 -9.768 1.00 89.88 100 THR A O 1
ATOM 802 N N . PRO A 1 101 ? 15.445 -12.626 -8.094 1.00 92.88 101 PRO A N 1
ATOM 803 C CA . PRO A 1 101 ? 15.738 -13.817 -8.899 1.00 92.88 101 PRO A CA 1
ATOM 804 C C . PRO A 1 101 ? 14.684 -14.097 -9.985 1.00 92.88 101 PRO A C 1
ATOM 806 O O . PRO A 1 101 ? 14.908 -14.914 -10.878 1.00 92.88 101 PRO A O 1
ATOM 809 N N . LEU A 1 102 ? 13.520 -13.440 -9.940 1.00 91.88 102 LEU A N 1
ATOM 810 C CA . LEU A 1 102 ? 12.424 -13.706 -10.866 1.00 91.88 102 LEU A CA 1
ATOM 811 C C . LEU A 1 102 ? 12.652 -13.003 -12.203 1.00 91.88 102 LEU A C 1
ATOM 813 O O . LEU A 1 102 ? 12.944 -11.811 -12.258 1.00 91.88 102 LEU A O 1
ATOM 817 N N . ARG A 1 103 ? 12.399 -13.696 -13.320 1.00 94.00 103 ARG A N 1
ATOM 818 C CA . ARG A 1 103 ? 12.358 -13.065 -14.652 1.00 94.00 103 ARG A CA 1
ATOM 819 C C . ARG A 1 103 ? 11.208 -12.051 -14.736 1.00 94.00 103 ARG A C 1
ATOM 821 O O . ARG A 1 103 ? 10.171 -12.216 -14.100 1.00 94.00 103 ARG A O 1
ATOM 828 N N . THR A 1 104 ? 11.318 -11.055 -15.620 1.00 91.12 104 THR A N 1
ATOM 829 C CA . THR A 1 104 ? 10.283 -10.020 -15.839 1.00 91.12 104 THR A CA 1
ATOM 830 C C . THR A 1 104 ? 8.874 -10.585 -16.064 1.00 91.12 104 THR A C 1
ATOM 832 O O . THR A 1 104 ? 7.907 -10.003 -15.582 1.00 91.12 104 THR A O 1
ATOM 835 N N . ARG A 1 105 ? 8.742 -11.720 -16.771 1.00 93.19 105 ARG A N 1
ATOM 836 C CA . ARG A 1 105 ? 7.444 -12.391 -16.976 1.00 93.19 105 ARG A CA 1
ATOM 837 C C . ARG A 1 105 ? 6.849 -12.895 -15.654 1.00 93.19 105 ARG A C 1
ATOM 839 O O . ARG A 1 105 ? 5.679 -12.645 -15.395 1.00 93.19 105 ARG A O 1
ATOM 846 N N . HIS A 1 106 ? 7.660 -13.522 -14.801 1.00 95.38 106 HIS A N 1
ATOM 847 C CA . HIS A 1 106 ? 7.226 -14.026 -13.495 1.00 95.38 106 HIS A CA 1
ATOM 848 C C . HIS A 1 106 ? 6.903 -12.899 -12.512 1.00 95.38 106 HIS A C 1
ATOM 850 O O . HIS A 1 106 ? 5.925 -13.008 -11.787 1.00 95.38 106 HIS A O 1
ATOM 856 N N . ARG A 1 107 ? 7.635 -11.778 -12.545 1.00 94.81 107 ARG A N 1
ATOM 857 C CA . ARG A 1 107 ? 7.301 -10.595 -11.730 1.00 94.81 107 ARG A CA 1
ATOM 858 C C . ARG A 1 107 ? 5.941 -9.998 -12.086 1.00 94.81 107 ARG A C 1
ATOM 860 O O . ARG A 1 107 ? 5.166 -9.659 -11.204 1.00 94.81 107 ARG A O 1
ATOM 867 N N . ARG A 1 108 ? 5.616 -9.912 -13.382 1.00 94.00 108 ARG A N 1
ATOM 868 C CA . ARG A 1 108 ? 4.279 -9.477 -13.825 1.00 94.00 108 ARG A CA 1
ATOM 869 C C . ARG A 1 108 ? 3.190 -10.447 -13.374 1.00 94.00 108 ARG A C 1
ATOM 871 O O . ARG A 1 108 ? 2.128 -9.998 -12.967 1.00 94.00 108 ARG A O 1
ATOM 878 N N . LEU A 1 109 ? 3.457 -11.752 -13.430 1.00 95.38 109 LEU A N 1
ATOM 879 C CA . LEU A 1 109 ? 2.526 -12.755 -12.918 1.00 95.38 109 LEU A CA 1
ATOM 880 C C . LEU A 1 109 ? 2.319 -12.601 -11.405 1.00 95.38 109 LEU A C 1
ATOM 882 O O . LEU A 1 109 ? 1.177 -12.546 -10.967 1.00 95.38 109 LEU A O 1
ATOM 886 N N . ALA A 1 110 ? 3.398 -12.462 -10.629 1.00 96.94 110 ALA A N 1
ATOM 887 C CA . ALA A 1 110 ? 3.333 -12.237 -9.186 1.00 96.94 110 ALA A CA 1
ATOM 888 C C . ALA A 1 110 ? 2.521 -10.979 -8.848 1.00 96.94 110 ALA A C 1
ATOM 890 O O . ALA A 1 110 ? 1.634 -11.037 -8.004 1.00 96.94 110 ALA A O 1
ATOM 891 N N . HIS A 1 111 ? 2.746 -9.879 -9.574 1.00 96.31 111 HIS A N 1
ATOM 892 C CA . HIS A 1 111 ? 1.947 -8.663 -9.450 1.00 96.31 111 HIS A CA 1
ATOM 893 C C . HIS A 1 111 ? 0.452 -8.927 -9.671 1.00 96.31 111 HIS A C 1
ATOM 895 O O . HIS A 1 111 ? -0.361 -8.537 -8.841 1.00 96.31 111 HIS A O 1
ATOM 901 N N . VAL A 1 112 ? 0.079 -9.611 -10.759 1.00 96.62 112 VAL A N 1
ATOM 902 C CA . VAL A 1 112 ? -1.331 -9.910 -11.061 1.00 96.62 112 VAL A CA 1
ATOM 903 C C . VAL A 1 112 ? -1.953 -10.804 -9.988 1.00 96.62 112 VAL A C 1
ATOM 905 O O . VAL A 1 112 ? -3.045 -10.505 -9.517 1.00 96.62 112 VAL A O 1
ATOM 908 N N . VAL A 1 113 ? -1.261 -11.866 -9.570 1.00 97.50 113 VAL A N 1
ATOM 909 C CA . VAL A 1 113 ? -1.758 -12.788 -8.537 1.00 97.50 113 VAL A CA 1
ATOM 910 C C . VAL A 1 113 ? -1.972 -12.053 -7.214 1.00 97.50 113 VAL A C 1
ATOM 912 O O . VAL A 1 113 ? -3.050 -12.149 -6.634 1.00 97.50 113 VAL A O 1
ATOM 915 N N . LEU A 1 114 ? -0.990 -11.265 -6.769 1.00 97.62 114 LEU A N 1
ATOM 916 C CA . LEU A 1 114 ? -1.098 -10.487 -5.536 1.00 97.62 114 LEU A CA 1
ATOM 917 C C . LEU A 1 114 ? -2.211 -9.428 -5.625 1.00 97.62 114 LEU A C 1
ATOM 919 O O . LEU A 1 114 ? -2.957 -9.269 -4.664 1.00 97.62 114 LEU A O 1
ATOM 923 N N . GLN A 1 115 ? -2.397 -8.765 -6.774 1.00 97.19 115 GLN A N 1
ATOM 924 C CA . GLN A 1 115 ? -3.517 -7.833 -6.983 1.00 97.19 115 GLN A CA 1
ATOM 925 C C . GLN A 1 115 ? -4.880 -8.525 -6.892 1.00 97.19 115 GLN A C 1
ATOM 927 O O . GLN A 1 115 ? -5.791 -7.994 -6.262 1.00 97.19 115 GLN A O 1
ATOM 932 N N . VAL A 1 116 ? -5.031 -9.715 -7.483 1.00 97.69 116 VAL A N 1
ATOM 933 C CA . VAL A 1 116 ? -6.279 -10.489 -7.398 1.00 97.69 116 VAL A CA 1
ATOM 934 C C . VAL A 1 116 ? -6.560 -10.905 -5.953 1.00 97.69 116 VAL A C 1
ATOM 936 O O . VAL A 1 116 ? -7.676 -10.702 -5.477 1.00 97.69 116 VAL A O 1
ATOM 939 N N . CYS A 1 117 ? -5.557 -11.411 -5.227 1.00 98.25 117 CYS A N 1
ATOM 940 C CA . CYS A 1 117 ? -5.697 -11.737 -3.804 1.00 98.25 117 CYS A CA 1
ATOM 941 C C . CYS A 1 117 ? -6.102 -10.506 -2.981 1.00 98.25 117 CYS A C 1
ATOM 943 O O . CYS A 1 117 ? -7.062 -10.563 -2.212 1.00 98.25 117 CYS A O 1
ATOM 945 N N . GLY A 1 118 ? -5.419 -9.376 -3.191 1.00 97.75 118 GLY A N 1
ATOM 946 C CA . GLY A 1 118 ? -5.737 -8.109 -2.537 1.00 97.75 118 GLY A CA 1
ATOM 947 C C . GLY A 1 118 ? -7.163 -7.647 -2.827 1.00 97.75 118 GLY A C 1
ATOM 948 O O . GLY A 1 118 ? -7.897 -7.315 -1.901 1.00 97.75 118 GLY A O 1
ATOM 949 N N . PHE A 1 119 ? -7.597 -7.703 -4.087 1.00 97.38 119 PHE A N 1
ATOM 950 C CA . PHE A 1 119 ? -8.948 -7.318 -4.492 1.00 97.38 119 PHE A CA 1
ATOM 951 C C . PHE A 1 119 ? -10.027 -8.186 -3.831 1.00 97.38 119 PHE A C 1
ATOM 953 O O . PHE A 1 119 ? -10.986 -7.650 -3.276 1.00 97.38 119 PHE A O 1
ATOM 960 N N . VAL A 1 120 ? -9.856 -9.513 -3.830 1.00 97.81 120 VAL A N 1
ATOM 961 C CA . VAL A 1 120 ? -10.808 -10.446 -3.201 1.00 97.81 120 VAL A CA 1
ATOM 962 C C . VAL A 1 120 ? -10.898 -10.203 -1.692 1.00 97.81 120 VAL A C 1
ATOM 964 O O . VAL A 1 120 ? -12.002 -10.089 -1.153 1.00 97.81 120 VAL A O 1
ATOM 967 N N . CYS A 1 121 ? -9.759 -10.060 -1.006 1.00 97.81 121 CYS A N 1
ATOM 968 C CA . CYS A 1 121 ? -9.737 -9.764 0.427 1.00 97.81 121 CYS A CA 1
ATOM 969 C C . CYS A 1 121 ? -10.372 -8.400 0.743 1.00 97.81 121 CYS A C 1
ATOM 971 O O . CYS A 1 121 ? -11.175 -8.304 1.671 1.00 97.81 121 CYS A O 1
ATOM 973 N N . ALA A 1 122 ? -10.064 -7.359 -0.037 1.00 96.94 122 ALA A N 1
ATOM 974 C CA . ALA A 1 122 ? -10.641 -6.028 0.141 1.00 96.94 122 ALA A CA 1
ATOM 975 C C . ALA A 1 122 ? -12.161 -6.046 -0.052 1.00 96.94 122 ALA A C 1
ATOM 977 O O . ALA A 1 122 ? -12.889 -5.514 0.785 1.00 96.94 122 ALA A O 1
ATOM 978 N N . ALA A 1 123 ? -12.646 -6.697 -1.114 1.00 96.81 123 ALA A N 1
ATOM 979 C CA . ALA A 1 123 ? -14.073 -6.832 -1.381 1.00 96.81 123 ALA A CA 1
ATOM 980 C C . ALA A 1 123 ? -14.789 -7.532 -0.219 1.00 96.81 123 ALA A C 1
ATOM 982 O O . ALA A 1 123 ? -15.796 -7.027 0.274 1.00 96.81 123 ALA A O 1
ATOM 983 N N . TYR A 1 124 ? -14.231 -8.638 0.281 1.00 96.94 124 TYR A N 1
ATOM 984 C CA . TYR A 1 124 ? -14.784 -9.345 1.436 1.00 96.94 124 TYR A CA 1
ATOM 985 C C . TYR A 1 124 ? -14.828 -8.463 2.694 1.00 96.94 124 TYR A C 1
ATOM 987 O O . TYR A 1 124 ? -15.867 -8.370 3.350 1.00 96.94 124 TYR A O 1
ATOM 995 N N . GLY A 1 125 ? -13.732 -7.766 3.011 1.00 95.12 125 GLY A N 1
ATOM 996 C CA . GLY A 1 125 ? -13.656 -6.872 4.169 1.00 95.12 125 GLY A CA 1
ATOM 997 C C . GLY A 1 125 ? -14.628 -5.688 4.092 1.00 95.12 125 GLY A C 1
ATOM 998 O O . GLY A 1 125 ? -15.228 -5.324 5.107 1.00 95.12 125 GLY A O 1
ATOM 999 N N . ILE A 1 126 ? -14.820 -5.111 2.902 1.00 94.69 126 ILE A N 1
ATOM 1000 C CA . ILE A 1 126 ? -15.776 -4.019 2.660 1.00 94.69 126 ILE A CA 1
ATOM 1001 C C . ILE A 1 126 ? -17.215 -4.527 2.795 1.00 94.69 126 ILE A C 1
ATOM 1003 O O . ILE A 1 126 ? -17.995 -3.945 3.543 1.00 94.69 126 ILE A O 1
ATOM 1007 N N . VAL A 1 127 ? -17.561 -5.644 2.148 1.00 95.00 127 VAL A N 1
ATOM 1008 C CA . VAL A 1 127 ? -18.912 -6.226 2.229 1.00 95.00 127 VAL A CA 1
ATOM 1009 C C . VAL A 1 127 ? -19.285 -6.546 3.676 1.00 95.00 127 VAL A C 1
ATOM 1011 O O . VAL A 1 127 ? -20.391 -6.217 4.105 1.00 95.00 127 VAL A O 1
ATOM 1014 N N . GLN A 1 128 ? -18.360 -7.114 4.459 1.00 93.88 128 GLN A N 1
ATOM 1015 C CA . GLN A 1 128 ? -18.615 -7.399 5.872 1.00 93.88 128 GLN A CA 1
ATOM 1016 C C . GLN A 1 128 ? -18.991 -6.154 6.681 1.00 93.88 128 GLN A C 1
ATOM 1018 O O . GLN A 1 128 ? -19.939 -6.211 7.466 1.00 93.88 128 GLN A O 1
ATOM 1023 N N . VAL A 1 129 ? -18.262 -5.043 6.519 1.00 92.88 129 VAL A N 1
ATOM 1024 C CA . VAL A 1 129 ? -18.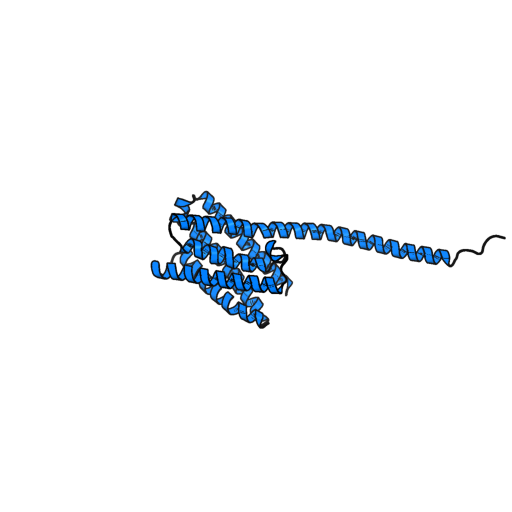563 -3.818 7.274 1.00 92.88 129 VAL A CA 1
ATOM 1025 C C . VAL A 1 129 ? -19.828 -3.145 6.751 1.00 92.88 129 VAL A C 1
ATOM 1027 O O . VAL A 1 129 ? -20.642 -2.700 7.550 1.00 92.88 129 VAL A O 1
ATOM 1030 N N . THR A 1 130 ? -20.067 -3.148 5.437 1.00 92.88 130 THR A N 1
ATOM 1031 C CA . THR A 1 130 ? -21.271 -2.540 4.854 1.00 92.88 130 THR A CA 1
ATOM 1032 C C . THR A 1 130 ? -22.546 -3.260 5.289 1.00 92.88 130 THR A C 1
ATOM 1034 O O . THR A 1 130 ? -23.534 -2.595 5.578 1.00 92.88 130 THR A O 1
ATOM 1037 N N . ILE A 1 131 ? -22.534 -4.592 5.397 1.00 92.75 131 ILE A N 1
ATOM 1038 C CA . ILE A 1 131 ? -23.696 -5.353 5.891 1.00 92.75 131 ILE A CA 1
ATOM 1039 C C . ILE A 1 131 ? -23.965 -5.056 7.373 1.00 92.75 131 ILE A C 1
ATOM 1041 O O . ILE A 1 131 ? -25.120 -4.959 7.776 1.00 92.75 131 ILE A O 1
ATOM 1045 N N . ARG A 1 132 ? -22.913 -4.927 8.191 1.00 89.50 132 ARG A N 1
ATOM 1046 C CA . ARG A 1 132 ? -23.043 -4.754 9.648 1.00 89.50 132 ARG A CA 1
ATOM 1047 C C . ARG A 1 132 ? -23.344 -3.318 10.067 1.00 89.50 132 ARG A C 1
ATOM 1049 O O . ARG A 1 132 ? -24.128 -3.108 10.983 1.00 89.50 132 ARG A O 1
ATOM 1056 N N . GLU A 1 133 ? -22.686 -2.353 9.436 1.00 88.56 133 GLU A N 1
ATOM 1057 C CA . GLU A 1 133 ? -22.639 -0.953 9.879 1.00 88.56 133 GLU A CA 1
ATOM 1058 C C . GLU A 1 133 ? -23.183 0.026 8.824 1.00 88.56 133 GLU A C 1
ATOM 1060 O O . GLU A 1 133 ? -23.362 1.210 9.110 1.00 88.56 133 GLU A O 1
ATOM 1065 N N . GLY A 1 134 ? -23.456 -0.436 7.600 1.00 90.88 134 GLY A N 1
ATOM 1066 C CA . GLY A 1 134 ? -23.848 0.427 6.489 1.00 90.88 134 GLY A CA 1
ATOM 1067 C C . GLY A 1 134 ? -22.691 1.272 5.943 1.00 90.88 134 GLY A C 1
ATOM 1068 O O . GLY A 1 134 ? -21.509 0.971 6.121 1.00 90.88 134 GLY A O 1
ATOM 1069 N N . VAL A 1 135 ? -23.033 2.343 5.222 1.00 87.81 135 VAL A N 1
ATOM 1070 C CA . VAL A 1 135 ? -22.051 3.286 4.665 1.00 87.81 135 VAL A CA 1
ATOM 1071 C C . VAL A 1 135 ? -21.730 4.359 5.704 1.00 87.81 135 VAL A C 1
ATOM 1073 O O . VAL A 1 135 ? -22.560 5.210 6.025 1.00 87.81 135 VAL A O 1
ATOM 1076 N N . SER A 1 136 ? -20.500 4.337 6.218 1.00 88.62 136 SER A N 1
ATOM 1077 C CA . SER A 1 136 ? -20.028 5.317 7.198 1.00 88.62 136 SER A CA 1
ATOM 1078 C C . SER A 1 136 ? -19.723 6.674 6.549 1.00 88.62 136 SER A C 1
ATOM 1080 O O . SER A 1 136 ? -19.005 6.745 5.554 1.00 88.62 136 SER A O 1
ATOM 1082 N N . LYS A 1 137 ? -20.202 7.767 7.163 1.00 92.25 137 LYS A N 1
ATOM 1083 C CA . LYS A 1 137 ? -19.896 9.161 6.765 1.00 92.25 137 LYS A CA 1
ATOM 1084 C C . LYS A 1 137 ? -18.640 9.733 7.440 1.00 92.25 137 LYS A C 1
ATOM 1086 O O . LYS A 1 137 ? -18.350 10.918 7.313 1.00 92.25 137 LYS A O 1
ATOM 1091 N N . THR A 1 138 ? -17.909 8.911 8.193 1.00 94.75 138 THR A N 1
ATOM 1092 C CA . THR A 1 138 ? -16.642 9.312 8.824 1.00 94.75 138 THR A CA 1
ATOM 1093 C C . THR A 1 138 ? -15.558 9.546 7.771 1.00 94.75 138 THR A C 1
ATOM 1095 O O . THR A 1 138 ? -15.647 9.028 6.659 1.00 94.75 138 THR A O 1
ATOM 1098 N N . VAL A 1 139 ? -14.487 10.266 8.121 1.00 95.38 139 VAL A N 1
ATOM 1099 C CA . VAL A 1 139 ? -13.340 10.460 7.211 1.00 95.38 139 VAL A CA 1
ATOM 1100 C C . VAL A 1 139 ? -12.713 9.116 6.807 1.00 95.38 139 VAL A C 1
ATOM 1102 O O . VAL A 1 139 ? -12.368 8.919 5.642 1.00 95.38 139 VAL A O 1
ATOM 1105 N N . HIS A 1 140 ? -12.641 8.152 7.732 1.00 95.62 140 HIS A N 1
ATOM 1106 C CA . HIS A 1 140 ? -12.219 6.778 7.437 1.00 95.62 140 HIS A CA 1
ATOM 1107 C C . HIS A 1 140 ? -13.168 6.084 6.443 1.00 95.62 140 HIS A C 1
ATOM 1109 O O . HIS A 1 140 ? -12.716 5.522 5.451 1.00 95.62 140 HIS A O 1
ATOM 1115 N N . GLY A 1 141 ? -14.485 6.183 6.657 1.00 94.31 141 GLY A N 1
ATOM 1116 C CA . GLY A 1 141 ? -15.486 5.611 5.752 1.00 94.31 141 GLY A CA 1
ATOM 1117 C C . GLY A 1 141 ? -15.440 6.215 4.346 1.00 94.31 141 GLY A C 1
ATOM 1118 O O . GLY A 1 141 ? -15.412 5.483 3.358 1.00 94.31 141 GLY A O 1
ATOM 1119 N N . LEU A 1 142 ? -15.353 7.545 4.249 1.00 95.69 142 LEU A N 1
ATOM 1120 C CA . LEU A 1 142 ? -15.292 8.261 2.975 1.00 95.69 142 LEU A CA 1
ATOM 1121 C C . LEU A 1 142 ? -13.991 7.970 2.215 1.00 95.69 142 LEU A C 1
ATOM 1123 O O . LEU A 1 142 ? -14.029 7.679 1.020 1.00 95.69 142 LEU A O 1
ATOM 1127 N N . SER A 1 143 ? -12.843 8.002 2.901 1.00 96.50 143 SER A N 1
ATOM 1128 C CA . SER A 1 143 ? -11.558 7.648 2.284 1.00 96.50 143 SER A CA 1
ATOM 1129 C C . SER A 1 143 ? -11.526 6.186 1.830 1.00 96.50 143 SER A C 1
ATOM 1131 O O . SER A 1 143 ? -11.043 5.913 0.733 1.00 96.50 143 SER A O 1
ATOM 1133 N N . GLY A 1 144 ? -12.116 5.264 2.601 1.00 95.75 144 GLY A N 1
ATOM 1134 C CA . GLY A 1 144 ? -12.305 3.865 2.212 1.00 95.75 144 GLY A CA 1
ATOM 1135 C C . GLY A 1 144 ? -13.211 3.678 0.988 1.00 95.75 144 GLY A C 1
ATOM 1136 O O . GLY A 1 144 ? -12.908 2.857 0.123 1.00 95.75 144 GLY A O 1
ATOM 1137 N N . ALA A 1 145 ? -14.277 4.471 0.857 1.00 95.19 145 ALA A N 1
ATOM 1138 C CA . ALA A 1 145 ? -15.154 4.437 -0.315 1.00 95.19 145 ALA A CA 1
ATOM 1139 C C . ALA A 1 145 ? -14.443 4.942 -1.583 1.00 95.19 145 ALA A C 1
ATOM 1141 O O . ALA A 1 145 ? -14.486 4.283 -2.622 1.00 95.19 145 ALA A O 1
ATOM 1142 N N . ILE A 1 146 ? -13.728 6.071 -1.489 1.00 96.56 146 ILE A N 1
ATOM 1143 C CA . ILE A 1 146 ? -12.912 6.599 -2.597 1.00 96.56 146 ILE A CA 1
ATOM 1144 C C . ILE A 1 146 ? -11.838 5.579 -2.993 1.00 96.56 146 ILE A C 1
ATOM 1146 O O . ILE A 1 146 ? -11.659 5.297 -4.179 1.00 96.56 146 ILE A O 1
ATOM 1150 N N . LEU A 1 147 ? -11.161 4.984 -2.006 1.00 97.44 147 LEU A N 1
ATOM 1151 C CA . LEU A 1 147 ? -10.186 3.916 -2.216 1.00 97.44 147 LEU A CA 1
ATOM 1152 C C . LEU A 1 147 ? -10.789 2.738 -2.992 1.00 97.44 147 LEU A C 1
ATOM 1154 O O . LEU A 1 147 ? -10.175 2.270 -3.950 1.00 97.44 147 LEU A O 1
ATOM 1158 N N . ALA A 1 148 ? -11.983 2.275 -2.619 1.00 96.75 148 ALA A N 1
ATOM 1159 C CA . ALA A 1 148 ? -12.650 1.168 -3.298 1.00 96.75 148 ALA A CA 1
ATOM 1160 C C . ALA A 1 148 ? -12.933 1.489 -4.777 1.00 96.75 148 ALA A C 1
ATOM 1162 O O . ALA A 1 148 ? -12.639 0.672 -5.650 1.00 96.75 148 ALA A O 1
ATOM 1163 N N . VAL A 1 149 ? -13.419 2.700 -5.076 1.00 97.19 149 VAL A N 1
ATOM 1164 C CA . VAL A 1 149 ? -13.663 3.151 -6.459 1.00 97.19 149 VAL A CA 1
ATOM 1165 C C . VAL A 1 149 ? -12.363 3.192 -7.263 1.00 97.19 149 VAL A C 1
ATOM 1167 O O . VAL A 1 149 ? -12.295 2.622 -8.354 1.00 97.19 149 VAL A O 1
ATOM 1170 N N . LEU A 1 150 ? -11.312 3.816 -6.723 1.00 97.56 150 LEU A N 1
ATOM 1171 C CA . LEU A 1 150 ? -10.007 3.889 -7.388 1.00 97.56 150 LEU A CA 1
ATOM 1172 C C . LEU A 1 150 ? -9.401 2.498 -7.624 1.00 97.56 150 LEU A C 1
ATOM 1174 O O . LEU A 1 150 ? -8.831 2.244 -8.686 1.00 97.56 150 LEU A O 1
ATOM 1178 N N . THR A 1 151 ? -9.592 1.580 -6.674 1.00 97.38 151 THR A N 1
ATOM 1179 C CA . THR A 1 151 ? -9.146 0.185 -6.780 1.00 97.38 151 THR A CA 1
ATOM 1180 C C . THR A 1 151 ? -9.837 -0.528 -7.934 1.00 97.38 151 THR A C 1
ATOM 1182 O O . THR A 1 151 ? -9.159 -1.147 -8.752 1.00 97.38 151 THR A O 1
ATOM 1185 N N . VAL A 1 152 ? -11.163 -0.399 -8.055 1.00 96.94 152 VAL A N 1
ATOM 1186 C CA . VAL A 1 152 ? -11.924 -0.988 -9.170 1.00 96.94 152 VAL A CA 1
ATOM 1187 C C . VAL A 1 152 ? -11.455 -0.418 -10.509 1.00 96.94 152 VAL A C 1
ATOM 1189 O O . VAL A 1 152 ? -11.181 -1.186 -11.431 1.00 96.94 152 VAL A O 1
ATOM 1192 N N . LEU A 1 153 ? -11.291 0.905 -10.615 1.00 96.25 153 LEU A N 1
ATOM 1193 C CA . LEU A 1 153 ? -10.796 1.544 -11.841 1.00 96.25 153 LEU A CA 1
ATOM 1194 C C . LEU A 1 153 ? -9.396 1.035 -12.214 1.00 96.25 153 LEU A C 1
ATOM 1196 O O . LEU A 1 153 ? -9.165 0.626 -13.353 1.00 96.25 153 LEU A O 1
ATOM 1200 N N . SER A 1 154 ? -8.473 0.998 -11.251 1.00 95.44 154 SER A N 1
ATOM 1201 C CA . SER A 1 154 ? -7.110 0.502 -11.462 1.00 95.44 154 SER A CA 1
ATOM 1202 C C . SER A 1 154 ? -7.092 -0.972 -11.891 1.00 95.44 154 SER A C 1
ATOM 1204 O O . SER A 1 154 ? -6.386 -1.334 -12.841 1.00 95.44 154 SER A O 1
ATOM 1206 N N . PHE A 1 155 ? -7.916 -1.808 -11.249 1.00 94.19 155 PHE A N 1
ATOM 1207 C CA . PHE A 1 155 ? -8.032 -3.238 -11.534 1.00 94.19 155 PHE A CA 1
ATOM 1208 C C . PHE A 1 155 ? -8.607 -3.505 -12.929 1.00 94.19 155 PHE A C 1
ATOM 1210 O O . PHE A 1 155 ? -8.050 -4.312 -13.670 1.00 94.19 155 PHE A O 1
ATOM 1217 N N . VAL A 1 156 ? -9.660 -2.785 -13.336 1.00 94.38 156 VAL A N 1
ATOM 1218 C CA . VAL A 1 156 ? -10.277 -2.923 -14.670 1.00 94.38 156 VAL A CA 1
ATOM 1219 C C . VAL A 1 156 ? -9.331 -2.469 -15.783 1.00 94.38 156 VAL A C 1
ATOM 1221 O O . VAL A 1 156 ? -9.296 -3.089 -16.846 1.00 94.38 156 VAL A O 1
ATOM 1224 N N . VAL A 1 157 ? -8.523 -1.426 -15.558 1.00 93.56 157 VAL A N 1
ATOM 1225 C CA . VAL A 1 157 ? -7.545 -0.951 -16.555 1.00 93.56 157 VAL A CA 1
ATOM 1226 C C . VAL A 1 157 ? -6.366 -1.929 -16.715 1.00 93.56 157 VAL A C 1
ATOM 1228 O O . VAL A 1 157 ? -5.823 -2.060 -17.816 1.00 93.56 157 VAL A O 1
ATOM 1231 N N . GLY A 1 158 ? -5.990 -2.661 -15.660 1.00 88.94 158 GLY A N 1
ATOM 1232 C CA . GLY A 1 158 ? -4.832 -3.568 -15.637 1.00 88.94 158 GLY A CA 1
ATOM 1233 C C . GLY A 1 158 ? -4.761 -4.574 -16.804 1.00 88.94 158 GLY A C 1
ATOM 1234 O O . GLY A 1 158 ? -3.746 -4.611 -17.507 1.00 88.94 158 GLY A O 1
ATOM 1235 N N . PRO A 1 159 ? -5.821 -5.354 -17.093 1.00 90.50 159 PRO A N 1
ATOM 1236 C CA . PRO A 1 159 ? -5.848 -6.302 -18.210 1.00 90.50 159 PRO A CA 1
ATOM 1237 C C . PRO A 1 159 ? -5.581 -5.685 -19.591 1.00 90.50 159 PRO A C 1
ATOM 1239 O O . PRO A 1 159 ? -5.001 -6.345 -20.455 1.00 90.50 159 PRO A O 1
ATOM 1242 N N . PHE A 1 160 ? -5.944 -4.418 -19.822 1.00 87.88 160 PHE A N 1
ATOM 1243 C CA . PHE A 1 160 ? -5.701 -3.752 -21.110 1.00 87.88 160 PHE A CA 1
ATOM 1244 C C . PHE A 1 160 ? -4.210 -3.496 -21.373 1.00 87.88 160 PHE A C 1
ATOM 1246 O O . PHE A 1 160 ? -3.794 -3.422 -22.532 1.00 87.88 160 PHE A O 1
ATOM 1253 N N . ILE A 1 161 ? -3.380 -3.446 -20.325 1.00 84.75 161 ILE A N 1
ATOM 1254 C CA . ILE A 1 161 ? -1.916 -3.365 -20.455 1.00 84.75 161 ILE A CA 1
ATOM 1255 C C . ILE A 1 161 ? -1.358 -4.649 -21.069 1.00 84.75 161 ILE A C 1
ATOM 1257 O O . ILE A 1 161 ? -0.435 -4.592 -21.880 1.00 84.75 161 ILE A O 1
ATOM 1261 N N . LEU A 1 162 ? -1.930 -5.809 -20.729 1.00 80.00 162 LEU A N 1
ATOM 1262 C CA . LEU A 1 162 ? -1.508 -7.098 -21.290 1.00 80.00 162 LEU A CA 1
ATOM 1263 C C . LEU A 1 162 ? -1.800 -7.189 -22.793 1.00 80.00 162 LEU A C 1
ATOM 1265 O O . LEU A 1 162 ? -1.092 -7.890 -23.510 1.00 80.00 162 LEU A O 1
ATOM 1269 N N . LYS A 1 163 ? -2.792 -6.430 -23.276 1.00 81.81 163 LYS A N 1
ATOM 1270 C CA . LYS A 1 163 ? -3.125 -6.281 -24.701 1.00 81.81 163 LYS A CA 1
ATOM 1271 C C . LYS A 1 163 ? -2.282 -5.212 -25.420 1.00 81.81 163 LYS A C 1
ATOM 1273 O O . LYS A 1 163 ? -2.595 -4.863 -26.551 1.00 81.81 163 LYS A O 1
ATOM 1278 N N . ASN A 1 164 ? -1.225 -4.688 -24.787 1.00 78.75 164 ASN A N 1
ATOM 1279 C CA . ASN A 1 164 ? -0.328 -3.653 -25.324 1.00 78.75 164 ASN A CA 1
ATOM 1280 C C . ASN A 1 164 ? -1.021 -2.334 -25.728 1.00 78.75 164 ASN A C 1
ATOM 1282 O O . ASN A 1 164 ? -0.527 -1.605 -26.588 1.00 78.75 164 ASN A O 1
ATOM 1286 N N . VAL A 1 165 ? -2.133 -1.967 -25.082 1.00 82.75 165 VAL A N 1
ATOM 1287 C CA . VAL A 1 165 ? -2.754 -0.652 -25.300 1.00 82.75 165 VAL A CA 1
ATOM 1288 C C . VAL A 1 165 ? -1.899 0.420 -24.617 1.00 82.75 165 VAL A C 1
ATOM 1290 O O . VAL A 1 165 ? -1.893 0.526 -23.392 1.00 82.75 165 VAL A O 1
ATOM 1293 N N . HIS A 1 166 ? -1.175 1.232 -25.395 1.00 75.88 166 HIS A N 1
ATOM 1294 C CA . HIS A 1 166 ? -0.169 2.175 -24.876 1.00 75.88 166 HIS A CA 1
ATOM 1295 C C . HIS A 1 166 ? -0.716 3.121 -23.787 1.00 75.88 166 HIS A C 1
ATOM 1297 O O . HIS A 1 166 ? -0.092 3.297 -22.742 1.00 75.88 166 HIS A O 1
ATOM 1303 N N . ARG A 1 167 ? -1.935 3.652 -23.970 1.00 85.00 167 ARG A N 1
ATOM 1304 C CA . ARG A 1 167 ? -2.590 4.551 -22.998 1.00 85.00 167 ARG A CA 1
ATOM 1305 C C . ARG A 1 167 ? -3.007 3.854 -21.695 1.00 85.00 167 ARG A C 1
ATOM 1307 O O . ARG A 1 167 ? -3.078 4.512 -20.660 1.00 85.00 167 ARG A O 1
ATOM 1314 N N . ALA A 1 168 ? -3.247 2.540 -21.716 1.00 88.69 168 ALA A N 1
ATOM 1315 C CA . ALA A 1 168 ? -3.695 1.797 -20.535 1.00 88.69 168 ALA A CA 1
ATOM 1316 C C . ALA A 1 168 ? -2.621 1.745 -19.441 1.00 88.69 168 ALA A C 1
ATOM 1318 O O . ALA A 1 168 ? -2.946 1.780 -18.258 1.00 88.69 168 ALA A O 1
ATOM 1319 N N . HIS A 1 169 ? -1.338 1.722 -19.822 1.00 88.44 169 HIS A N 1
ATOM 1320 C CA . HIS A 1 169 ? -0.238 1.734 -18.859 1.00 88.44 169 HIS A CA 1
ATOM 1321 C C . HIS A 1 169 ? -0.218 3.029 -18.039 1.00 88.44 169 HIS A C 1
ATOM 1323 O O . HIS A 1 169 ? -0.121 2.985 -16.814 1.00 88.44 169 HIS A O 1
ATOM 1329 N N . THR A 1 170 ? -0.351 4.178 -18.706 1.00 88.75 170 THR A N 1
ATOM 1330 C CA . THR A 1 170 ? -0.405 5.484 -18.038 1.00 88.75 170 THR A CA 1
ATOM 1331 C C . THR A 1 170 ? -1.639 5.592 -17.151 1.00 88.75 170 THR A C 1
ATOM 1333 O O . THR A 1 170 ? -1.507 5.959 -15.989 1.00 88.75 170 THR A O 1
ATOM 1336 N N . LEU A 1 171 ? -2.818 5.201 -17.650 1.00 91.56 171 LEU A N 1
ATOM 1337 C CA . LEU A 1 171 ? -4.056 5.238 -16.865 1.00 91.56 171 LEU A CA 1
ATOM 1338 C C . LEU A 1 171 ? -3.974 4.370 -15.602 1.00 91.56 171 LEU A C 1
ATOM 1340 O O . LEU A 1 171 ? -4.341 4.827 -14.525 1.00 91.56 171 LEU A O 1
ATOM 1344 N N . HIS A 1 172 ? -3.439 3.152 -15.698 1.00 93.69 172 HIS A N 1
ATOM 1345 C CA . HIS A 1 172 ? -3.287 2.275 -14.535 1.00 93.69 172 HIS A CA 1
ATOM 1346 C C . HIS A 1 172 ? -2.365 2.872 -13.469 1.00 93.69 172 HIS A C 1
ATOM 1348 O O . HIS A 1 172 ? -2.662 2.775 -12.284 1.00 93.69 172 HIS A O 1
ATOM 1354 N N . ILE A 1 173 ? -1.277 3.542 -13.866 1.00 92.75 173 ILE A N 1
ATOM 1355 C CA . ILE A 1 173 ? -0.395 4.237 -12.917 1.00 92.75 173 ILE A CA 1
ATOM 1356 C C . ILE A 1 173 ? -1.101 5.454 -12.302 1.00 92.75 173 ILE A C 1
ATOM 1358 O O . ILE A 1 173 ? -1.010 5.660 -11.091 1.00 92.75 173 ILE A O 1
ATOM 1362 N N . VAL A 1 174 ? -1.829 6.227 -13.117 1.00 94.00 174 VAL A N 1
ATOM 1363 C CA . VAL A 1 174 ? -2.584 7.414 -12.678 1.00 94.00 174 VAL A CA 1
ATOM 1364 C C . VAL A 1 174 ? -3.676 7.053 -11.675 1.00 94.00 174 VAL A C 1
ATOM 1366 O O . VAL A 1 174 ? -3.903 7.832 -10.760 1.00 94.00 174 VAL A O 1
ATOM 1369 N N . PHE A 1 175 ? -4.312 5.883 -11.779 1.00 95.69 175 PHE A N 1
ATOM 1370 C CA . PHE A 1 175 ? -5.248 5.404 -10.754 1.00 95.69 175 PHE A CA 1
ATOM 1371 C C . PHE A 1 175 ? -4.545 4.672 -9.602 1.00 95.69 175 PHE A C 1
ATOM 1373 O O . PHE A 1 175 ? -4.946 4.807 -8.445 1.00 95.69 175 PHE A O 1
ATOM 1380 N N . GLY A 1 176 ? -3.469 3.936 -9.882 1.00 96.12 176 GLY A N 1
ATOM 1381 C CA . GLY A 1 176 ? -2.748 3.126 -8.900 1.00 96.12 176 GLY A CA 1
ATOM 1382 C C . GLY A 1 176 ? -2.043 3.939 -7.812 1.00 96.12 176 GLY A C 1
ATOM 1383 O O . GLY A 1 176 ? -2.138 3.582 -6.639 1.00 96.12 176 GLY A O 1
ATOM 1384 N N . ILE A 1 177 ? -1.381 5.051 -8.157 1.00 96.62 177 ILE A N 1
ATOM 1385 C CA . ILE A 1 177 ? -0.691 5.888 -7.156 1.00 96.62 177 ILE A CA 1
ATOM 1386 C C . ILE A 1 177 ? -1.690 6.542 -6.183 1.00 96.62 177 ILE A C 1
ATOM 1388 O O . ILE A 1 177 ? -1.511 6.379 -4.975 1.00 96.62 177 ILE A O 1
ATOM 1392 N N . PRO A 1 178 ? -2.768 7.216 -6.635 1.00 97.56 178 PRO A N 1
ATOM 1393 C CA . PRO A 1 178 ? -3.804 7.712 -5.733 1.00 97.56 178 PRO A CA 1
ATOM 1394 C C . PRO A 1 178 ? -4.454 6.609 -4.900 1.00 97.56 178 PRO A C 1
ATOM 1396 O O . PRO A 1 178 ? -4.723 6.840 -3.727 1.00 97.56 178 PRO A O 1
ATOM 1399 N N . THR A 1 179 ? -4.653 5.406 -5.456 1.00 97.88 179 THR A N 1
ATOM 1400 C CA . THR A 1 179 ? -5.152 4.246 -4.691 1.00 97.88 179 THR A CA 1
ATOM 1401 C C . THR A 1 179 ? -4.236 3.938 -3.502 1.00 97.88 179 THR A C 1
ATOM 1403 O O . THR A 1 179 ? -4.714 3.827 -2.377 1.00 97.88 179 THR A O 1
ATOM 1406 N N . LEU A 1 180 ? -2.917 3.867 -3.724 1.00 97.94 180 LEU A N 1
ATOM 1407 C CA . LEU A 1 180 ? -1.927 3.626 -2.665 1.00 97.94 180 LEU A CA 1
ATOM 1408 C C . LEU A 1 180 ? -1.915 4.734 -1.598 1.00 97.94 180 LEU A C 1
ATOM 1410 O O . LEU A 1 180 ? -1.779 4.459 -0.409 1.00 97.94 180 LEU A O 1
ATOM 1414 N N . LEU A 1 181 ? -2.036 5.998 -2.005 1.00 98.06 181 LEU A N 1
ATOM 1415 C CA . LEU A 1 181 ? -2.051 7.115 -1.057 1.00 98.06 181 LEU A CA 1
ATOM 1416 C C . LEU A 1 181 ? -3.351 7.140 -0.244 1.00 98.06 181 LEU A C 1
ATOM 1418 O O . LEU A 1 181 ? -3.315 7.307 0.975 1.00 98.06 181 LEU A O 1
ATOM 1422 N N . MET A 1 182 ? -4.493 6.905 -0.895 1.00 97.94 182 MET A N 1
ATOM 1423 C CA . MET A 1 182 ? -5.793 6.826 -0.227 1.00 97.94 182 MET A CA 1
ATOM 1424 C C . MET A 1 182 ? -5.884 5.633 0.727 1.00 97.94 182 MET A C 1
ATOM 1426 O O . MET A 1 182 ? -6.496 5.768 1.786 1.00 97.94 182 MET A O 1
ATOM 1430 N N . SER A 1 183 ? -5.252 4.493 0.417 1.00 98.06 183 SER A N 1
ATOM 1431 C CA . SER A 1 183 ? -5.189 3.362 1.352 1.00 98.06 183 SER A CA 1
ATOM 1432 C C . SER A 1 183 ? -4.344 3.673 2.583 1.00 98.06 183 SER A C 1
ATOM 1434 O O . SER A 1 183 ? -4.725 3.283 3.690 1.00 98.06 183 SER A O 1
ATOM 1436 N N . GLY A 1 184 ? -3.245 4.417 2.413 1.00 98.25 184 GLY A N 1
ATOM 1437 C CA . GLY A 1 184 ? -2.444 4.949 3.515 1.00 98.25 184 GLY A CA 1
ATOM 1438 C C . GLY A 1 184 ? -3.267 5.857 4.424 1.00 98.25 184 GLY A C 1
ATOM 1439 O O . GLY A 1 184 ? -3.371 5.597 5.620 1.00 98.25 184 GLY A O 1
ATOM 1440 N N . ILE A 1 185 ? -3.941 6.858 3.848 1.00 98.00 185 ILE A N 1
ATOM 1441 C CA . ILE A 1 185 ? -4.818 7.782 4.588 1.00 98.00 185 ILE A CA 1
ATOM 1442 C C . ILE A 1 185 ? -5.919 7.018 5.338 1.00 98.00 185 ILE A C 1
ATOM 1444 O O . ILE A 1 185 ? -6.133 7.249 6.529 1.00 98.00 185 ILE A O 1
ATOM 1448 N N . CYS A 1 186 ? -6.594 6.085 4.661 1.00 97.56 186 CYS A N 1
ATOM 1449 C CA . CYS A 1 186 ? -7.669 5.287 5.244 1.00 97.56 186 CYS A CA 1
ATOM 1450 C C . CYS A 1 186 ? -7.186 4.482 6.461 1.00 97.56 186 CYS A C 1
ATOM 1452 O O . CYS A 1 186 ? -7.829 4.524 7.514 1.00 97.56 186 CYS A O 1
ATOM 1454 N N . VAL A 1 187 ? -6.032 3.810 6.359 1.00 97.88 187 VAL A N 1
ATOM 1455 C CA . VAL A 1 187 ? -5.455 3.061 7.487 1.00 97.88 187 VAL A CA 1
ATOM 1456 C C . VAL A 1 187 ? -4.990 3.981 8.605 1.00 97.88 187 VAL A C 1
ATOM 1458 O O . VAL A 1 187 ? -5.291 3.683 9.755 1.00 97.88 187 VAL A O 1
ATOM 1461 N N . CYS A 1 188 ? -4.359 5.120 8.314 1.00 98.44 188 CYS A N 1
ATOM 1462 C CA . CYS A 1 188 ? -3.986 6.088 9.349 1.00 98.44 188 CYS A CA 1
ATOM 1463 C C . CYS A 1 188 ? -5.205 6.538 10.172 1.00 98.44 188 CYS A C 1
ATOM 1465 O O . CYS A 1 188 ? -5.154 6.516 11.400 1.00 98.44 188 CYS A O 1
ATOM 1467 N N . TYR A 1 189 ? -6.331 6.856 9.524 1.00 98.19 189 TYR A N 1
ATOM 1468 C CA . TYR A 1 189 ? -7.574 7.166 10.242 1.00 98.19 189 TYR A CA 1
ATOM 1469 C C . TYR A 1 189 ? -8.177 5.955 10.965 1.00 98.19 189 TYR A C 1
ATOM 1471 O O . TYR A 1 189 ? -8.789 6.123 12.016 1.00 98.19 189 TYR A O 1
ATOM 1479 N N . GLY A 1 190 ? -8.004 4.744 10.433 1.00 96.56 190 GLY A N 1
ATOM 1480 C CA . GLY A 1 190 ? -8.414 3.508 11.102 1.00 96.56 190 GLY A CA 1
ATOM 1481 C C . GLY A 1 190 ? -7.636 3.251 12.397 1.00 96.56 190 GLY A C 1
ATOM 1482 O O . GLY A 1 190 ? -8.238 2.875 13.398 1.00 96.56 190 GLY A O 1
ATOM 1483 N N . LEU A 1 191 ? -6.324 3.509 12.393 1.00 97.75 191 LEU A N 1
ATOM 1484 C CA . LEU A 1 191 ? -5.443 3.374 13.560 1.00 97.75 191 LEU A CA 1
ATOM 1485 C C . LEU A 1 191 ? -5.714 4.441 14.633 1.00 97.75 191 LEU A C 1
ATOM 1487 O O . LEU A 1 191 ? -5.474 4.195 15.809 1.00 97.75 191 LEU A O 1
ATOM 1491 N N . LEU A 1 192 ? -6.230 5.609 14.238 1.00 98.00 192 LEU A N 1
ATOM 1492 C CA . LEU A 1 192 ? -6.611 6.704 15.139 1.00 98.00 192 LEU A CA 1
ATOM 1493 C C . LEU A 1 192 ? -7.997 6.536 15.773 1.00 98.00 192 LEU A C 1
ATOM 1495 O O . LEU A 1 192 ? -8.422 7.405 16.535 1.00 98.00 192 LEU A O 1
ATOM 1499 N N . LYS A 1 193 ? -8.729 5.464 15.453 1.00 95.88 193 LYS A N 1
ATOM 1500 C CA . LYS A 1 193 ? -10.010 5.198 16.108 1.00 95.88 193 LYS A CA 1
ATOM 1501 C C . LYS A 1 193 ? -9.799 4.984 17.616 1.00 95.88 193 LYS A C 1
ATOM 1503 O O . LYS A 1 193 ? -8.879 4.237 17.962 1.00 95.88 193 LYS A O 1
ATOM 1508 N N . PRO A 1 194 ? -10.661 5.554 18.487 1.00 96.88 194 PRO A N 1
ATOM 1509 C CA . PRO A 1 194 ? -10.537 5.423 19.940 1.00 96.88 194 PRO A CA 1
ATOM 1510 C C . PRO A 1 194 ? -10.336 3.974 20.393 1.00 96.88 194 PRO A C 1
ATOM 1512 O O . PRO A 1 194 ? -9.440 3.667 21.168 1.00 96.88 194 PRO A O 1
ATOM 1515 N N . GLU A 1 195 ? -11.076 3.034 19.803 1.00 95.44 195 GLU A N 1
ATOM 1516 C CA . GLU A 1 195 ? -11.008 1.625 20.192 1.00 95.44 195 GLU A CA 1
ATOM 1517 C C . GLU A 1 195 ? -9.675 0.949 19.845 1.00 95.44 195 GLU A C 1
ATOM 1519 O O . GLU A 1 195 ? -9.349 -0.092 20.417 1.00 95.44 195 GLU A O 1
ATOM 1524 N N . PHE A 1 196 ? -8.932 1.475 18.869 1.00 97.06 196 PHE A N 1
ATOM 1525 C CA . PHE A 1 196 ? -7.592 0.992 18.540 1.00 97.06 196 PHE A CA 1
ATOM 1526 C C . PHE A 1 196 ? -6.541 1.703 19.395 1.00 97.06 196 PHE A C 1
ATOM 1528 O O . PHE A 1 196 ? -5.641 1.045 19.918 1.00 97.06 196 PHE A O 1
ATOM 1535 N N . THR A 1 197 ? -6.671 3.021 19.586 1.00 97.88 197 THR A N 1
ATOM 1536 C CA . THR A 1 197 ? -5.747 3.811 20.413 1.00 97.88 197 THR A CA 1
ATOM 1537 C C . THR A 1 197 ? -5.776 3.395 21.878 1.00 97.88 197 THR A C 1
ATOM 1539 O O . THR A 1 197 ? -4.715 3.321 22.493 1.00 97.88 197 THR A O 1
ATOM 1542 N N . ASP A 1 198 ? -6.948 3.052 22.412 1.00 97.69 198 ASP A N 1
ATOM 1543 C CA . ASP A 1 198 ? -7.109 2.598 23.798 1.00 97.69 198 ASP A CA 1
ATOM 1544 C C . ASP A 1 198 ? -6.464 1.223 24.022 1.00 97.69 198 ASP A C 1
ATOM 1546 O O . ASP A 1 198 ? -5.983 0.921 25.112 1.00 97.69 198 ASP A O 1
ATOM 1550 N N . TRP A 1 199 ? -6.416 0.386 22.979 1.00 97.62 199 TRP A N 1
ATOM 1551 C CA . TRP A 1 199 ? -5.783 -0.931 23.037 1.00 97.62 199 TRP A CA 1
ATOM 1552 C C . TRP A 1 199 ? -4.262 -0.877 22.831 1.00 97.62 199 TRP A C 1
ATOM 1554 O O . TRP A 1 199 ? -3.521 -1.522 23.571 1.00 97.62 199 TRP A O 1
ATOM 1564 N N . ALA A 1 200 ? -3.795 -0.153 21.812 1.00 97.62 200 ALA A N 1
ATOM 1565 C CA . ALA A 1 200 ? -2.386 -0.126 21.412 1.00 97.62 200 ALA A CA 1
ATOM 1566 C C . ALA A 1 200 ? -1.547 0.894 22.198 1.00 97.62 200 ALA A C 1
ATOM 1568 O O . ALA A 1 200 ? -0.329 0.744 22.299 1.00 97.62 200 ALA A O 1
ATOM 1569 N N . GLY A 1 201 ? -2.182 1.954 22.702 1.00 98.12 201 GLY A N 1
ATOM 1570 C CA . GLY A 1 201 ? -1.508 3.158 23.169 1.00 98.12 201 GLY A CA 1
ATOM 1571 C C . GLY A 1 201 ? -1.185 4.128 22.027 1.00 98.12 201 GLY A C 1
ATOM 1572 O O . GLY A 1 201 ? -0.853 3.744 20.900 1.00 98.12 201 GLY A O 1
ATOM 1573 N N . LEU A 1 202 ? -1.267 5.426 22.328 1.00 97.62 202 LEU A N 1
ATOM 1574 C CA . LEU A 1 202 ? -1.116 6.497 21.339 1.00 97.62 202 LEU A CA 1
ATOM 1575 C C . LEU A 1 202 ? 0.287 6.543 20.708 1.00 97.62 202 LEU A C 1
ATOM 1577 O O . LEU A 1 202 ? 0.418 6.867 19.526 1.00 97.62 202 LEU A O 1
ATOM 1581 N N . ASP A 1 203 ? 1.329 6.197 21.466 1.00 98.38 203 ASP A N 1
ATOM 1582 C CA . ASP A 1 203 ? 2.712 6.217 20.978 1.00 98.38 203 ASP A CA 1
ATOM 1583 C C . ASP A 1 203 ? 2.951 5.161 19.898 1.00 98.38 203 ASP A C 1
ATOM 1585 O O . ASP A 1 203 ? 3.498 5.474 18.838 1.00 98.38 203 ASP A O 1
ATOM 1589 N N . LEU A 1 204 ? 2.456 3.935 20.105 1.00 98.12 204 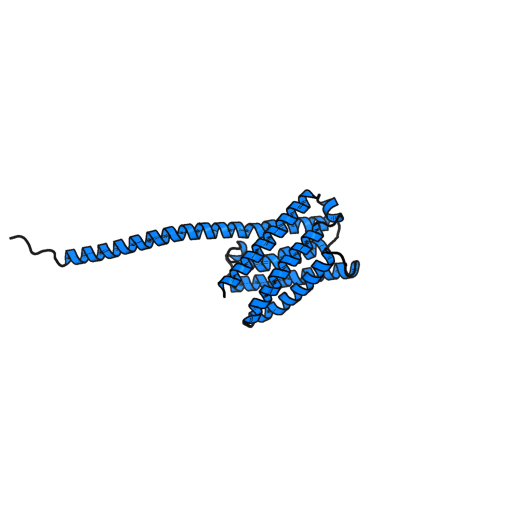LEU A N 1
ATOM 1590 C CA . LEU A 1 204 ? 2.538 2.883 19.094 1.00 98.12 204 LEU A CA 1
ATOM 1591 C C . LEU A 1 204 ? 1.757 3.276 17.834 1.00 98.12 204 LEU A C 1
ATOM 1593 O O . LEU A 1 204 ? 2.267 3.130 16.725 1.00 98.12 204 LEU A O 1
ATOM 1597 N N . VAL A 1 205 ? 0.556 3.841 17.988 1.00 98.44 205 VAL A N 1
ATOM 1598 C CA . VAL A 1 205 ? -0.253 4.320 16.854 1.00 98.44 205 VAL A CA 1
ATOM 1599 C C . VAL A 1 205 ? 0.497 5.363 16.023 1.00 98.44 205 VAL A C 1
ATOM 1601 O O . VAL A 1 205 ? 0.528 5.260 14.797 1.00 98.44 205 VAL A O 1
ATOM 1604 N N . ARG A 1 206 ? 1.157 6.333 16.665 1.00 98.50 206 ARG A N 1
ATOM 1605 C CA . ARG A 1 206 ? 1.967 7.350 15.970 1.00 98.50 206 ARG A CA 1
ATOM 1606 C C . ARG A 1 206 ? 3.135 6.734 15.202 1.00 98.50 206 ARG A C 1
ATOM 1608 O O . ARG A 1 206 ? 3.377 7.131 14.062 1.00 98.50 206 ARG A O 1
ATOM 1615 N N . ILE A 1 207 ? 3.821 5.750 15.787 1.00 98.50 207 ILE A N 1
ATOM 1616 C CA . ILE A 1 207 ? 4.907 5.016 15.118 1.00 98.50 207 ILE A CA 1
ATOM 1617 C C . ILE A 1 207 ? 4.375 4.283 13.878 1.00 98.50 207 ILE A C 1
ATOM 1619 O O . ILE A 1 207 ? 4.948 4.415 12.796 1.00 98.50 207 ILE A O 1
ATOM 1623 N N . LEU A 1 208 ? 3.247 3.574 14.001 1.00 98.50 208 LEU A N 1
ATOM 1624 C CA . LEU A 1 208 ? 2.626 2.857 12.883 1.00 98.50 208 LEU A CA 1
ATOM 1625 C C . LEU A 1 208 ? 2.170 3.804 11.766 1.00 98.50 208 LEU A C 1
ATOM 1627 O O . LEU A 1 208 ? 2.378 3.503 10.594 1.00 98.50 208 LEU A O 1
ATOM 1631 N N . ILE A 1 209 ? 1.608 4.968 12.101 1.00 98.56 209 ILE A N 1
ATOM 1632 C CA . ILE A 1 209 ? 1.275 6.005 11.112 1.00 98.56 209 ILE A CA 1
ATOM 1633 C C . ILE A 1 209 ? 2.539 6.483 10.393 1.00 98.56 209 ILE A C 1
ATOM 1635 O O . ILE A 1 209 ? 2.543 6.588 9.167 1.00 98.56 209 ILE A O 1
ATOM 1639 N N . GLY A 1 210 ? 3.627 6.722 11.132 1.00 98.38 210 GLY A N 1
ATOM 1640 C CA . GLY A 1 210 ? 4.925 7.069 10.552 1.00 98.38 210 GLY A CA 1
ATOM 1641 C C . GLY A 1 210 ? 5.413 6.021 9.548 1.00 98.38 210 GLY A C 1
ATOM 1642 O O . GLY A 1 210 ? 5.825 6.375 8.442 1.00 98.38 210 GLY A O 1
ATOM 1643 N N . PHE A 1 211 ? 5.284 4.736 9.890 1.00 98.44 211 PHE A N 1
ATOM 1644 C CA . PHE A 1 211 ? 5.585 3.619 8.991 1.00 98.44 211 PHE A CA 1
ATOM 1645 C C . PHE A 1 211 ? 4.729 3.651 7.721 1.00 98.44 211 PHE A C 1
ATOM 1647 O O . PHE A 1 211 ? 5.297 3.624 6.627 1.00 98.44 211 PHE A O 1
ATOM 1654 N N . VAL A 1 212 ? 3.400 3.779 7.854 1.00 98.50 212 VAL A N 1
ATOM 1655 C CA . VAL A 1 212 ? 2.455 3.872 6.722 1.00 98.50 212 VAL A CA 1
ATOM 1656 C C . VAL A 1 212 ? 2.832 5.005 5.776 1.00 98.50 212 VAL A C 1
ATOM 1658 O O . VAL A 1 212 ? 3.019 4.789 4.577 1.00 98.50 212 VAL A O 1
ATOM 1661 N N . MET A 1 213 ? 3.003 6.210 6.316 1.00 98.19 213 MET A N 1
ATOM 1662 C CA . MET A 1 213 ? 3.337 7.386 5.518 1.00 98.19 213 MET A CA 1
ATOM 1663 C C . MET A 1 213 ? 4.679 7.218 4.802 1.00 98.19 213 MET A C 1
ATOM 1665 O O . MET A 1 213 ? 4.777 7.511 3.608 1.00 98.19 213 MET A O 1
ATOM 1669 N N . PHE A 1 214 ? 5.697 6.701 5.498 1.00 96.81 214 PHE A N 1
ATOM 1670 C CA . PHE A 1 214 ? 7.024 6.503 4.927 1.00 96.81 214 PHE A CA 1
ATOM 1671 C C . PHE A 1 214 ? 7.001 5.556 3.722 1.00 96.81 214 PHE A C 1
ATOM 1673 O O . PHE A 1 214 ? 7.473 5.934 2.644 1.00 96.81 214 PHE A O 1
ATOM 1680 N N . TYR A 1 215 ? 6.441 4.346 3.860 1.00 97.38 215 TYR A N 1
ATOM 1681 C CA . TYR A 1 215 ? 6.464 3.399 2.741 1.00 97.38 215 TYR A CA 1
ATOM 1682 C C . TYR A 1 215 ? 5.522 3.813 1.607 1.00 97.38 215 TYR A C 1
ATOM 1684 O O . TYR A 1 215 ? 5.887 3.634 0.445 1.00 97.38 215 TYR A O 1
ATOM 1692 N N . CYS A 1 216 ? 4.361 4.421 1.893 1.00 97.88 216 CYS A N 1
ATOM 1693 C CA . CYS A 1 216 ? 3.457 4.919 0.850 1.00 97.88 216 CYS A CA 1
ATOM 1694 C C . CYS A 1 216 ? 4.146 5.985 -0.012 1.00 97.88 216 CYS A C 1
ATOM 1696 O O . CYS A 1 216 ? 4.108 5.896 -1.242 1.00 97.88 216 CYS A O 1
ATOM 1698 N N . ILE A 1 217 ? 4.827 6.953 0.614 1.00 96.88 217 ILE A N 1
ATOM 1699 C CA . ILE A 1 217 ? 5.562 8.009 -0.098 1.00 96.88 217 ILE A CA 1
ATOM 1700 C C . ILE A 1 217 ? 6.724 7.410 -0.892 1.00 96.88 217 ILE A C 1
ATOM 1702 O O . ILE A 1 217 ? 6.869 7.705 -2.079 1.00 96.88 217 ILE A O 1
ATOM 1706 N N . LEU A 1 218 ? 7.530 6.540 -0.278 1.00 94.81 218 LEU A N 1
ATOM 1707 C CA . LEU A 1 218 ? 8.685 5.937 -0.947 1.00 94.81 218 LEU A CA 1
ATOM 1708 C C . LEU A 1 218 ? 8.265 5.125 -2.185 1.00 94.81 218 LEU A C 1
ATOM 1710 O O . LEU A 1 218 ? 8.870 5.245 -3.256 1.00 94.81 218 LEU A O 1
ATOM 1714 N N . ILE A 1 219 ? 7.199 4.331 -2.078 1.00 95.56 219 ILE A N 1
ATOM 1715 C CA . ILE A 1 219 ? 6.678 3.530 -3.193 1.00 95.56 219 ILE A CA 1
ATOM 1716 C C . ILE A 1 219 ? 6.046 4.420 -4.267 1.00 95.56 219 ILE A C 1
ATOM 1718 O O . ILE A 1 219 ? 6.282 4.194 -5.458 1.00 95.56 219 ILE A O 1
ATOM 1722 N N . ALA A 1 220 ? 5.309 5.465 -3.883 1.00 96.19 220 ALA A N 1
ATOM 1723 C CA . ALA A 1 220 ? 4.757 6.429 -4.831 1.00 96.19 220 ALA A CA 1
ATOM 1724 C C . ALA A 1 220 ? 5.871 7.134 -5.624 1.00 96.19 220 ALA A C 1
ATOM 1726 O O . ALA A 1 220 ? 5.867 7.094 -6.855 1.00 96.19 220 ALA A O 1
ATOM 1727 N N . VAL A 1 221 ? 6.874 7.696 -4.940 1.00 93.69 221 VAL A N 1
ATOM 1728 C CA . VAL A 1 221 ? 8.009 8.394 -5.569 1.00 93.69 221 VAL A CA 1
ATOM 1729 C C . VAL A 1 221 ? 8.780 7.461 -6.499 1.00 93.69 221 VAL A C 1
ATOM 1731 O O . VAL A 1 221 ? 9.016 7.799 -7.660 1.00 93.69 221 VAL A O 1
ATOM 1734 N N . THR A 1 222 ? 9.128 6.255 -6.044 1.00 91.62 222 THR A N 1
ATOM 1735 C CA . THR A 1 222 ? 9.865 5.294 -6.884 1.00 91.62 222 THR A CA 1
ATOM 1736 C C . THR A 1 222 ? 9.060 4.849 -8.109 1.00 91.62 222 THR A C 1
ATOM 1738 O O . THR A 1 222 ? 9.639 4.639 -9.179 1.00 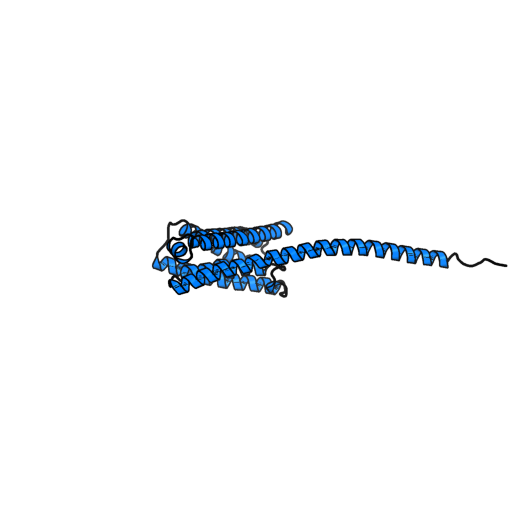91.62 222 THR A O 1
ATOM 1741 N N . THR A 1 223 ? 7.733 4.753 -7.996 1.00 92.19 223 THR A N 1
ATOM 1742 C CA . THR A 1 223 ? 6.837 4.444 -9.122 1.00 92.19 223 THR A CA 1
ATOM 1743 C C . THR A 1 223 ? 6.767 5.603 -10.118 1.00 92.19 223 THR A C 1
ATOM 1745 O O . THR A 1 223 ? 6.907 5.378 -11.323 1.00 92.19 223 THR A O 1
ATOM 1748 N N . ILE A 1 224 ? 6.647 6.845 -9.637 1.00 91.62 224 ILE A N 1
ATOM 1749 C CA . ILE A 1 224 ? 6.656 8.056 -10.475 1.00 91.62 224 ILE A CA 1
ATOM 1750 C C . ILE A 1 224 ? 7.984 8.179 -11.222 1.00 91.62 224 ILE A C 1
ATOM 1752 O O . ILE A 1 224 ? 7.988 8.338 -12.441 1.00 91.62 224 ILE A O 1
ATOM 1756 N N . MET A 1 225 ? 9.117 8.021 -10.532 1.00 89.75 225 MET A N 1
ATOM 1757 C CA . MET A 1 225 ? 10.445 8.080 -11.155 1.00 89.75 225 MET A CA 1
ATOM 1758 C C . MET A 1 225 ? 10.619 7.028 -12.258 1.00 89.75 225 MET A C 1
ATOM 1760 O O . MET A 1 225 ? 11.228 7.308 -13.290 1.00 89.75 225 MET A O 1
ATOM 1764 N N . LYS A 1 226 ? 10.087 5.813 -12.064 1.00 86.12 226 LYS A N 1
ATOM 1765 C CA . LYS A 1 226 ? 10.085 4.767 -13.101 1.00 86.12 226 LYS A CA 1
ATOM 1766 C C . LYS A 1 226 ? 9.207 5.142 -14.296 1.00 86.12 226 LYS A C 1
ATOM 1768 O O . LYS A 1 226 ? 9.563 4.798 -15.420 1.00 86.12 226 LYS A O 1
ATOM 1773 N N . CYS A 1 227 ? 8.090 5.828 -14.061 1.00 82.69 227 CYS A N 1
ATOM 1774 C CA . CYS A 1 227 ? 7.206 6.312 -15.118 1.00 82.69 227 CYS A CA 1
ATOM 1775 C C . CYS A 1 227 ? 7.882 7.416 -15.946 1.00 82.69 227 CYS A C 1
ATOM 1777 O O . CYS A 1 227 ? 7.955 7.297 -17.166 1.00 82.69 227 CYS A O 1
ATOM 1779 N N . LEU A 1 228 ? 8.471 8.417 -15.282 1.00 84.38 228 LEU A N 1
ATOM 1780 C CA . LEU A 1 228 ? 9.143 9.547 -15.933 1.00 84.38 228 LEU A CA 1
ATOM 1781 C C . LEU A 1 228 ? 10.351 9.128 -16.778 1.00 84.38 228 LEU A C 1
ATOM 1783 O O . LEU A 1 228 ? 10.586 9.724 -17.812 1.00 84.38 228 LEU A O 1
ATOM 1787 N N . LYS A 1 229 ? 11.099 8.090 -16.378 1.00 80.25 229 LYS A N 1
ATOM 1788 C CA . LYS A 1 229 ? 12.242 7.577 -17.163 1.00 80.25 229 LYS A CA 1
ATOM 1789 C C . LYS A 1 229 ? 11.852 6.791 -18.419 1.00 80.25 229 LYS A C 1
ATOM 1791 O O . LYS A 1 229 ? 12.731 6.437 -19.200 1.00 80.25 229 LYS A O 1
ATOM 1796 N N . ARG A 1 230 ? 10.585 6.389 -18.543 1.00 62.53 230 ARG A N 1
ATOM 1797 C CA . ARG A 1 230 ? 10.081 5.615 -19.687 1.00 62.53 230 ARG A CA 1
ATOM 1798 C C . ARG A 1 230 ? 9.504 6.520 -20.784 1.00 62.53 230 ARG A C 1
ATOM 1800 O O . ARG A 1 230 ? 9.338 6.034 -21.900 1.00 62.53 230 ARG A O 1
ATOM 1807 N N . ILE A 1 231 ? 9.181 7.768 -20.446 1.00 46.31 231 ILE A N 1
ATOM 1808 C CA . ILE A 1 231 ? 8.771 8.833 -21.371 1.00 46.31 231 ILE A CA 1
ATOM 1809 C C . ILE A 1 231 ? 10.038 9.494 -21.912 1.00 46.31 231 ILE A C 1
ATOM 1811 O O . ILE A 1 231 ? 10.059 9.768 -23.128 1.00 46.31 231 ILE A O 1
#

Foldseek 3Di:
DDDDDDPVVVVVVVVVVVVVVVVVVVVVVVVVVVVVVVVVLVVLLVLLVLLVVLLCLLLVLQVVVCVVPVLVLSNLLSCLQRVLQLVLLSLCDCSHPVNVVPDNVVSPVSSLVSLVSSLVSNVVSVVVCCVVPNQDPDPLSVLSVLLNVLSVQLNVLSVVVVVVPVVSVVSNLVSSLSSLVSSLVNSLVVCVPPVNCVVQPPVVSVVSNVSSVSSSVVSSVVSVVVVVVVD

Sequence (231 aa):
MFRVLNHRGRREVERVRSRLSGFRLSNSSQIENSGTFYYRTLFCSILSGFPSLFIGAVVMTTVAYYFKTGKGHAAICTVAYHFFVVEAILSLSYINGWATPLRTRHRRLAHVVLQVCGFVCAAYGIVQVTIREGVSKTVHGLSGAILAVLTVLSFVVGPFILKNVHRAHTLHIVFGIPTLLMSGICVCYGLLKPEFTDWAGLDLVRILIGFVMFYCILIAVTTIMKCLKRI

Organism: Trichoplusia ni (NCBI:txid7111)

pLDDT: mean 88.35, std 13.88, range [45.94, 98.56]

InterPro domains:
  IPR006593 Cytochrome b561/ferric reductase, transmembrane domain [PF03188] (73-193)
  IPR006593 Cytochrome b561/ferric reductase, transmembrane domain [SM00665] (72-191)